Protein AF-A0AAQ3NFN5-F1 (afdb_monomer_lite)

Structure (mmCIF, N/CA/C/O backbone):
data_AF-A0AAQ3NFN5-F1
#
_entry.id   AF-A0AAQ3NFN5-F1
#
loop_
_atom_site.group_PDB
_atom_site.id
_atom_site.type_symbol
_atom_site.label_atom_id
_atom_site.label_alt_id
_atom_site.label_comp_id
_atom_site.label_asym_id
_atom_site.label_entity_id
_atom_site.label_seq_id
_atom_site.pdbx_PDB_ins_code
_atom_site.Cartn_x
_atom_site.Cartn_y
_atom_site.Cartn_z
_atom_site.occupancy
_atom_site.B_iso_or_equiv
_atom_site.auth_seq_id
_atom_site.auth_comp_id
_atom_site.auth_asym_id
_atom_site.auth_atom_id
_atom_site.pdbx_PDB_model_num
ATOM 1 N N . MET A 1 1 ? 21.053 -10.278 -3.132 1.00 62.47 1 MET A N 1
ATOM 2 C CA . MET A 1 1 ? 21.286 -8.855 -3.459 1.00 62.47 1 MET A CA 1
ATOM 3 C C . MET A 1 1 ? 20.015 -8.285 -4.064 1.00 62.47 1 MET A C 1
ATOM 5 O O . MET A 1 1 ? 19.313 -9.056 -4.712 1.00 62.47 1 MET A O 1
ATOM 9 N N . PRO A 1 2 ? 19.678 -7.007 -3.819 1.00 78.56 2 PRO A N 1
ATOM 10 C CA . PRO A 1 2 ? 18.506 -6.391 -4.432 1.00 78.56 2 PRO A CA 1
ATOM 11 C C . PRO A 1 2 ? 18.663 -6.375 -5.953 1.00 78.56 2 PRO A C 1
ATOM 13 O O . PRO A 1 2 ? 19.762 -6.164 -6.466 1.00 78.56 2 PRO A O 1
ATOM 16 N N . MET A 1 3 ? 17.570 -6.622 -6.668 1.00 88.38 3 MET A N 1
ATOM 17 C CA . MET A 1 3 ? 17.568 -6.524 -8.121 1.00 88.38 3 MET A CA 1
ATOM 18 C C . MET A 1 3 ? 17.536 -5.060 -8.548 1.00 88.38 3 MET A C 1
ATOM 20 O O . MET A 1 3 ? 16.814 -4.255 -7.959 1.00 88.38 3 MET A O 1
ATOM 24 N N . ARG A 1 4 ? 18.302 -4.716 -9.584 1.00 92.94 4 ARG A N 1
ATOM 25 C CA . ARG A 1 4 ? 18.322 -3.363 -10.132 1.00 92.94 4 ARG A CA 1
ATOM 26 C C . ARG A 1 4 ? 17.240 -3.216 -11.190 1.00 92.94 4 ARG A C 1
ATOM 28 O O . ARG A 1 4 ? 17.170 -4.016 -12.119 1.00 92.94 4 ARG A O 1
ATOM 35 N N . ILE A 1 5 ? 16.426 -2.175 -11.070 1.00 93.19 5 ILE A N 1
ATOM 36 C CA . ILE A 1 5 ? 15.369 -1.863 -12.031 1.00 93.19 5 ILE A CA 1
ATOM 37 C C . ILE A 1 5 ? 15.659 -0.487 -12.620 1.00 93.19 5 ILE A C 1
ATOM 39 O O . ILE A 1 5 ? 15.847 0.479 -11.884 1.00 93.19 5 ILE A O 1
ATOM 43 N N . VAL A 1 6 ? 15.688 -0.388 -13.948 1.00 94.31 6 VAL A N 1
ATOM 44 C CA . VAL A 1 6 ? 15.827 0.885 -14.663 1.00 94.31 6 VAL A CA 1
ATOM 45 C C . VAL A 1 6 ? 14.535 1.168 -15.415 1.00 94.31 6 VAL A C 1
ATOM 47 O O . VAL A 1 6 ? 14.172 0.436 -16.333 1.00 94.31 6 VAL A O 1
ATOM 50 N N . MET A 1 7 ? 13.852 2.248 -15.040 1.00 92.12 7 MET A N 1
ATOM 51 C CA . MET A 1 7 ? 12.623 2.700 -15.690 1.00 92.12 7 MET A CA 1
ATOM 52 C C . MET A 1 7 ? 12.927 3.838 -16.662 1.00 92.12 7 MET A C 1
ATOM 54 O O . MET A 1 7 ? 13.436 4.884 -16.264 1.00 92.12 7 MET A O 1
ATOM 58 N N . THR A 1 8 ? 12.612 3.654 -17.946 1.00 92.44 8 THR A N 1
ATOM 59 C CA . THR A 1 8 ? 12.843 4.684 -18.970 1.00 92.44 8 THR A CA 1
ATOM 60 C C . THR A 1 8 ? 11.844 4.595 -20.114 1.00 92.44 8 THR A C 1
ATOM 62 O O . THR A 1 8 ? 11.665 3.547 -20.727 1.00 92.44 8 THR A O 1
ATOM 65 N N . GLN A 1 9 ? 11.205 5.715 -20.451 1.00 85.94 9 GLN A N 1
ATOM 66 C CA . GLN A 1 9 ? 10.242 5.759 -21.556 1.00 85.94 9 GLN A CA 1
ATOM 67 C C . GLN A 1 9 ? 10.916 5.692 -22.933 1.00 85.94 9 GLN A C 1
ATOM 69 O O . GLN A 1 9 ? 10.320 5.193 -23.877 1.00 85.94 9 GLN A O 1
ATOM 74 N N . THR A 1 10 ? 12.142 6.195 -23.076 1.00 86.06 10 THR A N 1
ATOM 75 C CA . THR A 1 10 ? 12.775 6.379 -24.396 1.00 86.06 10 THR A CA 1
ATOM 76 C C . THR A 1 10 ? 13.967 5.466 -24.644 1.00 86.06 10 THR A C 1
ATOM 78 O O . THR A 1 10 ? 14.342 5.279 -25.804 1.00 86.06 10 THR A O 1
ATOM 81 N N . LEU A 1 11 ? 14.555 4.891 -23.586 1.00 89.19 11 LEU A N 1
ATOM 82 C CA . LEU A 1 11 ? 15.853 4.207 -23.633 1.00 89.19 11 LEU A CA 1
ATOM 83 C C . LEU A 1 11 ? 17.006 5.101 -24.131 1.00 89.19 11 LEU A C 1
ATOM 85 O O . LEU A 1 11 ? 17.966 4.612 -24.730 1.00 89.19 11 LEU A O 1
ATOM 89 N N . ASP A 1 12 ? 16.929 6.408 -23.869 1.00 89.62 12 ASP A N 1
ATOM 90 C CA . ASP A 1 12 ? 18.033 7.340 -24.115 1.00 89.62 12 ASP A CA 1
ATOM 91 C C . ASP A 1 12 ? 19.063 7.267 -22.977 1.00 89.62 12 ASP A C 1
ATOM 93 O O . ASP A 1 12 ? 19.112 8.104 -22.077 1.00 89.62 12 ASP A O 1
ATOM 97 N N . LEU A 1 13 ? 19.815 6.167 -22.960 1.00 91.06 13 LEU A N 1
ATOM 98 C CA . LEU A 1 13 ? 20.828 5.851 -21.958 1.00 91.06 13 LEU A CA 1
ATOM 99 C C . LEU A 1 13 ? 22.161 5.519 -22.649 1.00 91.06 13 LEU A C 1
ATOM 101 O O . LEU A 1 13 ? 22.159 5.026 -23.784 1.00 91.06 13 LEU A O 1
ATOM 105 N N . PRO A 1 14 ? 23.305 5.767 -21.987 1.00 92.25 14 PRO A N 1
ATOM 106 C CA . PRO A 1 14 ? 24.613 5.458 -22.550 1.00 92.25 14 PRO A CA 1
ATOM 107 C C . PRO A 1 14 ? 24.801 3.949 -22.750 1.00 92.25 14 PRO A C 1
ATOM 109 O O . PRO A 1 14 ? 24.402 3.133 -21.915 1.00 92.25 14 PRO A O 1
ATOM 112 N N . GLU A 1 15 ? 25.450 3.584 -23.858 1.00 90.12 15 GLU A N 1
ATOM 113 C CA . GLU A 1 15 ? 25.710 2.178 -24.203 1.00 90.12 15 GLU A CA 1
ATOM 114 C C . GLU A 1 15 ? 26.758 1.520 -23.304 1.00 90.12 15 GLU A C 1
ATOM 116 O O . GLU A 1 15 ? 26.693 0.316 -23.030 1.00 90.12 15 GLU A O 1
ATOM 121 N N . GLU A 1 16 ? 27.656 2.347 -22.775 1.00 91.06 16 GLU A N 1
ATOM 122 C CA . GLU A 1 16 ? 28.670 1.978 -21.803 1.00 91.06 16 GLU A CA 1
ATOM 123 C C . GLU A 1 16 ? 28.312 2.576 -20.442 1.00 91.06 16 GLU A C 1
ATOM 125 O O . GLU A 1 16 ? 28.428 3.780 -20.214 1.00 91.06 16 GLU A O 1
ATOM 130 N N . ALA A 1 17 ? 27.826 1.718 -19.544 1.00 90.19 17 ALA A N 1
ATOM 131 C CA . ALA A 1 17 ? 27.524 2.057 -18.162 1.00 90.19 17 ALA A CA 1
ATOM 132 C C . ALA A 1 17 ? 27.636 0.813 -17.277 1.00 90.19 17 ALA A C 1
ATOM 134 O O . ALA A 1 17 ? 27.244 -0.282 -17.682 1.00 90.19 17 ALA A O 1
ATOM 135 N N . ASN A 1 18 ? 28.041 1.014 -16.021 1.00 91.12 18 ASN A N 1
ATOM 136 C CA . ASN A 1 18 ? 28.082 -0.035 -14.990 1.00 91.12 18 ASN A CA 1
ATOM 137 C C . ASN A 1 18 ? 26.688 -0.621 -14.677 1.00 91.12 18 ASN A C 1
ATOM 139 O O . ASN A 1 18 ? 26.562 -1.613 -13.964 1.00 91.12 18 ASN A O 1
ATOM 143 N N . LEU A 1 19 ? 25.618 -0.002 -15.190 1.00 88.88 19 LEU A N 1
ATOM 144 C CA . LEU A 1 19 ? 24.255 -0.525 -15.112 1.00 88.88 19 LEU A CA 1
ATOM 145 C C . LEU A 1 19 ? 24.079 -1.847 -15.868 1.00 88.88 19 LEU A C 1
ATOM 147 O O . LEU A 1 19 ? 23.225 -2.646 -15.488 1.00 88.88 19 LEU A O 1
ATOM 151 N N . TRP A 1 20 ? 24.883 -2.061 -16.909 1.00 92.62 20 TRP A N 1
ATOM 152 C CA . TRP A 1 20 ? 24.776 -3.196 -17.825 1.00 92.62 20 TRP A CA 1
ATOM 153 C C . TRP A 1 20 ? 25.771 -4.314 -17.510 1.00 92.62 20 TRP A C 1
ATOM 155 O O . TRP A 1 20 ? 25.790 -5.321 -18.214 1.00 92.62 20 TRP A O 1
ATOM 165 N N . ASP A 1 21 ? 26.603 -4.133 -16.482 1.00 90.12 21 ASP A N 1
ATOM 166 C CA . ASP A 1 21 ? 27.471 -5.185 -15.969 1.00 90.12 21 ASP A CA 1
ATOM 167 C C . ASP A 1 21 ? 26.664 -6.117 -15.058 1.00 90.12 21 ASP A C 1
ATOM 169 O O . ASP A 1 21 ? 26.228 -5.735 -13.972 1.00 90.12 21 ASP A O 1
ATOM 173 N N . MET A 1 22 ? 26.456 -7.342 -15.539 1.00 88.56 22 MET A N 1
ATOM 174 C CA . MET A 1 22 ? 25.635 -8.366 -14.892 1.00 88.56 22 MET A CA 1
ATOM 175 C C . MET A 1 22 ? 26.455 -9.317 -14.006 1.00 88.56 22 MET A C 1
ATOM 177 O O . MET A 1 22 ? 25.913 -10.313 -13.528 1.00 88.56 22 MET A O 1
ATOM 181 N N . SER A 1 23 ? 27.754 -9.052 -13.805 1.00 87.94 23 SER A N 1
ATOM 182 C CA . SER A 1 23 ? 28.644 -9.920 -13.022 1.00 87.94 23 SER A CA 1
ATOM 183 C C . SER A 1 23 ? 28.322 -9.923 -11.523 1.00 87.94 23 SER A C 1
ATOM 185 O O . SER A 1 23 ? 28.392 -10.977 -10.891 1.00 87.94 23 SER A O 1
ATOM 187 N N . GLU A 1 24 ? 27.930 -8.774 -10.961 1.00 84.75 24 GLU A N 1
ATOM 188 C CA . GLU A 1 24 ? 27.623 -8.633 -9.530 1.00 84.75 24 GLU A CA 1
ATOM 189 C C . GLU A 1 24 ? 26.118 -8.572 -9.230 1.00 84.75 24 GLU A C 1
ATOM 191 O O . GLU A 1 24 ? 25.639 -9.220 -8.296 1.00 84.75 24 GLU A O 1
ATOM 196 N N . VAL A 1 25 ? 25.356 -7.783 -9.999 1.00 87.19 25 VAL A N 1
ATOM 197 C CA . VAL A 1 25 ? 23.932 -7.514 -9.740 1.00 87.19 25 VAL A CA 1
ATOM 198 C C . VAL A 1 25 ? 23.144 -7.564 -11.040 1.00 87.19 25 VAL A C 1
ATOM 200 O O . VAL A 1 25 ? 23.483 -6.887 -12.005 1.00 87.19 25 VAL A O 1
ATOM 203 N N . SER A 1 26 ? 22.049 -8.323 -11.052 1.00 91.31 26 SER A N 1
ATOM 204 C CA . SER A 1 26 ? 21.164 -8.386 -12.214 1.00 91.31 26 SER A CA 1
ATOM 205 C C . SER A 1 26 ? 20.348 -7.104 -12.386 1.00 91.31 26 SER A C 1
ATOM 207 O O . SER A 1 26 ? 19.785 -6.577 -11.420 1.00 91.31 26 SER A O 1
ATOM 209 N N . THR A 1 27 ? 20.235 -6.660 -13.636 1.00 94.69 27 THR A N 1
ATOM 210 C CA . THR A 1 27 ? 19.458 -5.492 -14.050 1.00 94.69 27 THR A CA 1
ATOM 211 C C . THR A 1 27 ? 18.282 -5.899 -14.937 1.00 94.69 27 THR A C 1
ATOM 213 O O . THR A 1 27 ? 18.447 -6.651 -15.899 1.00 94.69 27 THR A O 1
ATOM 216 N N . ILE A 1 28 ? 17.106 -5.349 -14.635 1.00 95.31 28 ILE A N 1
ATOM 217 C CA . ILE A 1 28 ? 15.919 -5.361 -15.493 1.00 95.31 28 ILE A CA 1
ATOM 218 C C . ILE A 1 28 ? 15.650 -3.935 -15.959 1.00 95.31 28 ILE A C 1
ATOM 220 O O . ILE A 1 28 ? 15.683 -2.987 -15.172 1.00 95.31 28 ILE A O 1
ATOM 224 N N . VAL A 1 29 ? 15.356 -3.776 -17.242 1.00 96.44 29 VAL A N 1
ATOM 225 C CA . VAL A 1 29 ? 14.984 -2.499 -17.842 1.00 96.44 29 VAL A CA 1
ATOM 226 C C . VAL A 1 29 ? 13.516 -2.547 -18.233 1.00 96.44 29 VAL A C 1
ATOM 228 O O . VAL A 1 29 ? 13.113 -3.373 -19.047 1.00 96.44 29 VAL A O 1
ATOM 231 N N . VAL A 1 30 ? 12.716 -1.645 -17.672 1.00 95.81 30 VAL A N 1
ATOM 232 C CA . VAL A 1 30 ? 11.303 -1.476 -18.025 1.00 95.81 30 VAL A CA 1
ATOM 233 C C . VAL A 1 30 ? 11.145 -0.244 -18.908 1.00 95.81 30 VAL A C 1
ATOM 235 O O . VAL A 1 30 ? 11.629 0.846 -18.580 1.00 95.81 30 VAL A O 1
ATOM 238 N N . THR A 1 31 ? 10.499 -0.417 -20.059 1.00 94.06 31 THR A N 1
ATOM 239 C CA . THR A 1 31 ? 10.408 0.630 -21.075 1.00 94.06 31 THR A CA 1
ATOM 240 C C . THR A 1 31 ? 9.050 0.721 -21.753 1.00 94.06 31 THR A C 1
ATOM 242 O O . THR A 1 31 ? 8.249 -0.205 -21.702 1.00 94.06 31 THR A O 1
ATOM 245 N N . GLN A 1 32 ? 8.783 1.859 -22.389 1.00 88.06 32 GLN A N 1
ATOM 246 C CA . GLN A 1 32 ? 7.596 2.066 -23.211 1.00 88.06 32 GLN A CA 1
ATOM 247 C C . GLN A 1 32 ? 7.729 1.260 -24.510 1.00 88.06 32 GLN A C 1
ATOM 249 O O . GLN A 1 32 ? 8.775 1.289 -25.163 1.00 88.06 32 GLN A O 1
ATOM 254 N N . ARG A 1 33 ? 6.661 0.571 -24.920 1.00 83.12 33 ARG A N 1
ATOM 255 C CA . ARG A 1 33 ? 6.633 -0.207 -26.162 1.00 83.12 33 ARG A CA 1
ATOM 256 C C . ARG A 1 33 ? 7.092 0.649 -27.340 1.00 83.12 33 ARG A C 1
ATOM 258 O O . ARG A 1 33 ? 6.573 1.739 -27.577 1.00 83.12 33 ARG A O 1
ATOM 265 N N . GLY A 1 34 ? 8.047 0.119 -28.103 1.00 82.69 34 GLY A N 1
ATOM 266 C CA . GLY A 1 34 ? 8.609 0.803 -29.269 1.00 82.69 34 GLY A CA 1
ATOM 267 C C . GLY A 1 34 ? 9.821 1.688 -28.970 1.00 82.69 34 GLY A C 1
ATOM 268 O O . GLY A 1 34 ? 10.391 2.243 -29.912 1.00 82.69 34 GLY A O 1
ATOM 269 N N . ALA A 1 35 ? 10.266 1.775 -27.714 1.00 88.00 35 ALA A N 1
ATOM 270 C CA . ALA A 1 35 ? 11.521 2.426 -27.354 1.00 88.00 35 ALA A CA 1
ATOM 271 C C . ALA A 1 35 ? 12.728 1.769 -28.057 1.00 88.00 35 ALA A C 1
ATOM 273 O O . ALA A 1 35 ? 12.707 0.589 -28.403 1.00 88.00 35 ALA A O 1
ATOM 274 N N . ARG A 1 36 ? 13.793 2.545 -28.291 1.00 92.38 36 ARG A N 1
ATOM 275 C CA . ARG A 1 36 ? 14.983 2.251 -29.124 1.00 92.38 36 ARG A CA 1
ATOM 276 C C . ARG A 1 36 ? 15.361 0.756 -29.266 1.00 92.38 36 ARG A C 1
ATOM 278 O O . ARG A 1 36 ? 16.204 0.232 -28.539 1.00 92.38 36 ARG A O 1
ATOM 285 N N . ARG A 1 37 ? 14.816 0.073 -30.284 1.00 90.62 37 ARG A N 1
ATOM 286 C CA . ARG A 1 37 ? 14.975 -1.389 -30.486 1.00 90.62 37 ARG A CA 1
ATOM 287 C C . ARG A 1 37 ? 16.418 -1.865 -30.665 1.00 90.62 37 ARG A C 1
ATOM 289 O O . ARG A 1 37 ? 16.747 -2.975 -30.258 1.00 90.62 37 ARG A O 1
ATOM 296 N N . SER A 1 38 ? 17.278 -1.065 -31.299 1.00 92.94 38 SER A N 1
ATOM 297 C CA . SER A 1 38 ? 18.702 -1.403 -31.441 1.00 92.94 38 SER A CA 1
ATOM 298 C C . SER A 1 38 ? 19.392 -1.503 -30.081 1.00 92.94 38 SER A C 1
ATOM 300 O O . SER A 1 38 ? 20.179 -2.418 -29.861 1.00 92.94 38 SER A O 1
ATOM 302 N N . PHE A 1 39 ? 19.033 -0.616 -29.153 1.00 93.94 39 PHE A N 1
ATOM 303 C CA . PHE A 1 39 ? 19.572 -0.606 -27.803 1.00 93.94 39 PHE A CA 1
ATOM 304 C C . PHE A 1 39 ? 19.010 -1.746 -26.950 1.00 93.94 39 PHE A C 1
ATOM 306 O O . PHE A 1 39 ? 19.769 -2.402 -26.249 1.00 93.94 39 PHE A O 1
ATOM 313 N N . GLN A 1 40 ? 17.722 -2.081 -27.093 1.00 90.50 40 GLN A N 1
ATOM 314 C CA . GLN A 1 40 ? 17.152 -3.272 -26.447 1.00 90.50 40 GLN A CA 1
ATOM 315 C C . GLN A 1 40 ? 17.911 -4.556 -26.828 1.00 90.50 40 GLN A C 1
ATOM 317 O O . GLN A 1 40 ? 18.214 -5.378 -25.970 1.00 90.50 40 GLN A O 1
ATOM 322 N N . LYS A 1 41 ? 18.275 -4.713 -28.111 1.00 91.69 41 LYS A N 1
ATOM 323 C CA . LYS A 1 41 ? 19.085 -5.853 -28.578 1.00 91.69 41 LYS A CA 1
ATOM 324 C C . LYS A 1 41 ? 20.481 -5.870 -27.957 1.00 91.69 41 LYS A C 1
ATOM 326 O O . LYS A 1 41 ? 20.973 -6.942 -27.617 1.00 91.69 41 LYS A O 1
ATOM 331 N N . LEU A 1 42 ? 21.107 -4.701 -27.808 1.00 92.75 42 LEU A N 1
ATOM 332 C CA . LEU A 1 42 ? 22.397 -4.576 -27.133 1.00 92.75 42 LEU A CA 1
ATOM 333 C C . LEU A 1 42 ? 22.286 -5.000 -25.663 1.00 92.75 42 LEU A C 1
ATOM 335 O O . LEU A 1 42 ? 23.082 -5.820 -25.214 1.00 92.75 42 LEU A O 1
ATOM 339 N N . LEU A 1 43 ? 21.278 -4.508 -24.941 1.00 93.00 43 LEU A N 1
ATOM 340 C CA . LEU A 1 43 ? 21.012 -4.884 -23.551 1.00 93.00 43 LEU A CA 1
ATOM 341 C C . LEU A 1 43 ? 20.797 -6.398 -23.412 1.00 93.00 43 LEU A C 1
ATOM 343 O O . LEU A 1 43 ? 21.472 -7.039 -22.608 1.00 93.00 43 LEU A O 1
ATOM 347 N N . ALA A 1 44 ? 19.965 -6.986 -24.273 1.00 91.25 44 ALA A N 1
ATOM 348 C CA . ALA A 1 44 ? 19.747 -8.429 -24.306 1.00 91.25 44 ALA A CA 1
ATOM 349 C C . ALA A 1 44 ? 21.044 -9.213 -24.581 1.00 91.25 44 ALA A C 1
ATOM 351 O O . ALA A 1 44 ? 21.279 -10.248 -23.962 1.00 91.25 44 ALA A O 1
ATOM 352 N N . SER A 1 45 ? 21.927 -8.710 -25.457 1.00 92.62 45 SER A N 1
ATOM 353 C CA . SER A 1 45 ? 23.237 -9.336 -25.711 1.00 92.62 45 SER A CA 1
ATOM 354 C C . SER A 1 45 ? 24.186 -9.278 -24.508 1.00 92.62 45 SER A C 1
ATOM 356 O O . SER A 1 45 ? 25.041 -10.148 -24.369 1.00 92.62 45 SER A O 1
ATOM 358 N N . LYS A 1 46 ? 24.004 -8.290 -23.618 1.00 91.81 46 LYS A N 1
ATOM 359 C CA . LYS A 1 46 ? 24.702 -8.167 -22.329 1.00 91.81 46 LYS A CA 1
ATOM 360 C C . LYS A 1 46 ? 24.003 -8.962 -21.204 1.00 91.81 46 LYS A C 1
ATOM 362 O O . LYS A 1 46 ? 24.462 -8.937 -20.069 1.00 91.81 46 LYS A O 1
ATOM 367 N N . GLY A 1 47 ? 22.914 -9.681 -21.504 1.00 90.44 47 GLY A N 1
ATOM 368 C CA . GLY A 1 47 ? 22.148 -10.480 -20.539 1.00 90.44 47 GLY A CA 1
ATOM 369 C C . GLY A 1 47 ? 21.139 -9.684 -19.705 1.00 90.44 47 GLY A C 1
ATOM 370 O O . GLY A 1 47 ? 20.555 -10.237 -18.777 1.00 90.44 47 GLY A O 1
ATOM 371 N N . VAL A 1 48 ? 20.925 -8.405 -20.024 1.00 94.06 48 VAL A N 1
ATOM 372 C CA . VAL A 1 48 ? 19.944 -7.541 -19.356 1.00 94.06 48 VAL A CA 1
ATOM 373 C C . VAL A 1 48 ? 18.544 -7.879 -19.865 1.00 94.06 48 VAL A C 1
ATOM 375 O O . VAL A 1 48 ? 18.300 -7.911 -21.073 1.00 94.06 48 VAL A O 1
ATOM 378 N N . GLU A 1 49 ? 17.609 -8.095 -18.945 1.00 92.56 49 GLU A N 1
ATOM 379 C CA . GLU A 1 49 ? 16.210 -8.323 -19.295 1.00 92.56 49 GLU A CA 1
ATOM 380 C C . GLU A 1 49 ? 15.532 -6.994 -19.653 1.00 92.56 49 GLU A C 1
ATOM 382 O O . GLU A 1 49 ? 15.649 -6.016 -18.914 1.00 92.56 49 GLU A O 1
ATOM 387 N N . VAL A 1 50 ? 14.803 -6.956 -20.771 1.00 94.25 50 VAL A N 1
ATOM 388 C CA . VAL A 1 50 ? 14.051 -5.774 -21.210 1.00 94.25 50 VAL A CA 1
ATOM 389 C C . VAL A 1 50 ? 12.567 -6.111 -21.279 1.00 94.25 50 VAL A C 1
ATOM 391 O O . VAL A 1 50 ? 12.172 -7.048 -21.969 1.00 94.25 50 VAL A O 1
ATOM 394 N N . VAL A 1 51 ? 11.752 -5.323 -20.584 1.00 92.38 51 VAL A N 1
ATOM 395 C CA . VAL A 1 51 ? 10.302 -5.497 -20.474 1.00 92.38 51 VAL A CA 1
ATOM 396 C C . VAL A 1 51 ? 9.616 -4.276 -21.073 1.00 92.38 51 VAL A C 1
ATOM 398 O O . VAL A 1 51 ? 9.879 -3.143 -20.665 1.00 92.38 51 VAL A O 1
ATOM 401 N N . GLU A 1 52 ? 8.729 -4.497 -22.040 1.00 88.44 52 GLU A N 1
ATOM 402 C CA . GLU A 1 52 ? 7.968 -3.429 -22.688 1.00 88.44 52 GLU A CA 1
ATOM 403 C C . GLU A 1 52 ? 6.559 -3.297 -22.096 1.00 88.44 52 GLU A C 1
ATOM 405 O O . GLU A 1 52 ? 5.831 -4.279 -21.975 1.00 88.44 52 GLU A O 1
ATOM 410 N N . PHE A 1 53 ? 6.155 -2.059 -21.817 1.00 83.06 53 PHE A N 1
ATOM 411 C CA . PHE A 1 53 ? 4.821 -1.680 -21.357 1.00 83.06 53 PHE A CA 1
ATOM 412 C C . PHE A 1 53 ? 4.105 -0.855 -22.426 1.00 83.06 53 PHE A C 1
ATOM 414 O O . PHE A 1 53 ? 4.696 0.046 -23.023 1.00 83.06 53 PHE A O 1
ATOM 421 N N . ASP A 1 54 ? 2.816 -1.119 -22.643 1.00 76.62 54 ASP A N 1
ATOM 422 C CA . ASP A 1 54 ? 1.985 -0.320 -23.555 1.00 76.62 54 ASP A CA 1
ATOM 423 C C . ASP A 1 54 ? 1.781 1.115 -23.065 1.00 76.62 54 ASP A C 1
ATOM 425 O O . ASP A 1 54 ? 1.661 2.026 -23.880 1.00 76.62 54 ASP A O 1
ATOM 429 N N . ILE A 1 55 ? 1.783 1.334 -21.749 1.00 77.31 55 ILE A N 1
ATOM 430 C CA . ILE A 1 55 ? 1.879 2.649 -21.113 1.00 77.31 55 ILE A CA 1
ATOM 431 C C . ILE A 1 55 ? 2.760 2.488 -19.874 1.00 77.31 55 ILE A C 1
ATOM 433 O O . ILE A 1 55 ? 2.383 1.822 -18.913 1.00 77.31 55 ILE A O 1
ATOM 437 N N . LEU A 1 56 ? 3.945 3.091 -19.882 1.00 83.56 56 LEU A N 1
ATOM 438 C CA . LEU A 1 56 ? 4.889 2.977 -18.777 1.00 83.56 56 LEU A CA 1
ATOM 439 C C . LEU A 1 56 ? 4.510 3.946 -17.647 1.00 83.56 56 LEU A C 1
ATOM 441 O O . LEU A 1 56 ? 4.802 5.144 -17.721 1.00 83.56 56 LEU A O 1
ATOM 445 N N . THR A 1 57 ? 3.900 3.419 -16.583 1.00 81.94 57 THR A N 1
ATOM 446 C CA . THR A 1 57 ? 3.575 4.176 -15.362 1.00 81.94 57 THR A CA 1
ATOM 447 C C . THR A 1 57 ? 4.151 3.505 -14.111 1.00 81.94 57 THR A C 1
ATOM 449 O O . THR A 1 57 ? 4.365 2.292 -14.116 1.00 81.94 57 THR A O 1
ATOM 452 N N . PRO A 1 58 ? 4.373 4.251 -13.009 1.00 84.88 58 PRO A N 1
ATOM 453 C CA . PRO A 1 58 ? 4.837 3.662 -11.752 1.00 84.88 58 PRO A CA 1
ATOM 454 C C . PRO A 1 58 ? 3.914 2.568 -11.204 1.00 84.88 58 PRO A C 1
ATOM 456 O O . PRO A 1 58 ? 4.398 1.624 -10.586 1.00 84.88 58 PRO A O 1
ATOM 459 N N . ARG A 1 59 ? 2.601 2.671 -11.457 1.00 79.94 59 ARG A N 1
ATOM 460 C CA . ARG A 1 59 ? 1.612 1.664 -11.059 1.00 79.94 59 ARG A CA 1
ATOM 461 C C . ARG A 1 59 ? 1.813 0.343 -11.788 1.00 79.94 59 ARG A C 1
ATOM 463 O O . ARG A 1 59 ? 2.001 -0.668 -11.128 1.00 79.94 59 ARG A O 1
ATOM 470 N N . GLU A 1 60 ? 1.857 0.386 -13.114 1.00 81.06 60 GLU A N 1
ATOM 471 C CA . GLU A 1 60 ? 2.061 -0.804 -13.953 1.00 81.06 60 GLU A CA 1
ATOM 472 C C . GLU A 1 60 ? 3.397 -1.488 -13.640 1.00 81.06 60 GLU A C 1
ATOM 474 O O . GLU A 1 60 ? 3.488 -2.709 -13.571 1.00 81.06 60 GLU A O 1
ATOM 479 N N . VAL A 1 61 ? 4.445 -0.693 -13.396 1.00 88.94 61 VAL A N 1
ATOM 480 C CA . VAL A 1 61 ? 5.761 -1.212 -13.003 1.00 88.94 61 VAL A CA 1
ATOM 481 C C . VAL A 1 61 ? 5.687 -1.922 -11.652 1.00 88.94 61 VAL A C 1
ATOM 483 O O . VAL A 1 61 ? 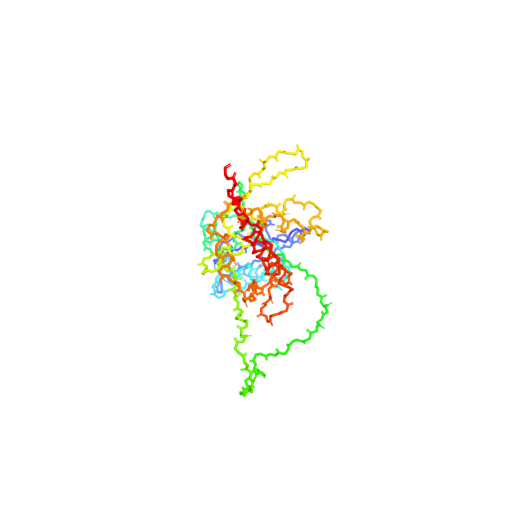6.231 -3.014 -11.509 1.00 88.94 61 VAL A O 1
ATOM 486 N N . MET A 1 62 ? 5.014 -1.323 -10.668 1.00 83.44 62 MET A N 1
ATOM 487 C CA . MET A 1 62 ? 4.836 -1.943 -9.357 1.00 83.44 62 MET A CA 1
ATOM 488 C C . MET A 1 62 ? 4.058 -3.259 -9.491 1.00 83.44 62 MET A C 1
ATOM 490 O O . MET A 1 62 ? 4.523 -4.279 -8.998 1.00 83.44 62 MET A O 1
ATOM 494 N N . GLU A 1 63 ? 2.929 -3.256 -10.204 1.00 77.94 63 GLU A N 1
ATOM 495 C CA . GLU A 1 63 ? 2.083 -4.442 -10.404 1.00 77.94 63 GLU A CA 1
ATOM 496 C C . GLU A 1 63 ? 2.858 -5.570 -11.101 1.00 77.94 63 GLU A C 1
ATOM 498 O O . GLU A 1 63 ? 2.861 -6.705 -10.633 1.00 77.94 63 GLU A O 1
ATOM 503 N N . TYR A 1 64 ? 3.634 -5.244 -12.136 1.00 83.56 64 TYR A N 1
ATOM 504 C CA . TYR A 1 64 ? 4.478 -6.213 -12.831 1.00 83.56 64 TYR A CA 1
ATOM 505 C C . TYR A 1 64 ? 5.519 -6.880 -11.925 1.00 83.56 64 TYR A C 1
ATOM 507 O O . TYR A 1 64 ? 5.721 -8.094 -11.971 1.00 83.56 64 TYR A O 1
ATOM 515 N N . PHE A 1 65 ? 6.229 -6.092 -11.117 1.00 83.38 65 PHE A N 1
ATOM 516 C CA . PHE A 1 65 ? 7.239 -6.640 -10.216 1.00 83.38 65 PHE A CA 1
ATOM 517 C C . PHE A 1 65 ? 6.600 -7.354 -9.023 1.00 83.38 65 PHE A C 1
ATOM 519 O O . PHE A 1 65 ? 7.115 -8.372 -8.567 1.00 83.38 65 PHE A O 1
ATOM 526 N N . HIS A 1 66 ? 5.436 -6.913 -8.574 1.00 73.12 66 HIS A N 1
ATOM 527 C CA . HIS A 1 66 ? 4.662 -7.666 -7.603 1.00 73.12 66 HIS A CA 1
ATOM 528 C C . HIS A 1 66 ? 4.333 -9.076 -8.117 1.00 73.12 66 HIS A C 1
ATOM 530 O O . HIS A 1 66 ? 4.631 -10.054 -7.436 1.00 73.12 66 HIS A O 1
ATOM 536 N N . ASP A 1 67 ? 3.829 -9.203 -9.346 1.00 71.31 67 ASP A N 1
ATOM 537 C CA . ASP A 1 67 ? 3.478 -10.502 -9.940 1.00 71.31 67 ASP A CA 1
ATOM 538 C C . ASP A 1 67 ? 4.695 -11.421 -10.133 1.00 71.31 67 ASP A C 1
ATOM 540 O O . ASP A 1 67 ? 4.574 -12.644 -10.222 1.00 71.31 67 ASP A O 1
ATOM 544 N N . ARG A 1 68 ? 5.898 -10.841 -10.140 1.00 76.75 68 ARG A N 1
ATOM 545 C CA . ARG A 1 68 ? 7.178 -11.561 -10.159 1.00 76.75 68 ARG A CA 1
ATOM 546 C C . ARG A 1 68 ? 7.738 -11.877 -8.769 1.00 76.75 68 ARG A C 1
ATOM 548 O O . ARG A 1 68 ? 8.849 -12.397 -8.674 1.00 76.75 68 ARG A O 1
ATOM 555 N N . GLY A 1 69 ? 6.996 -11.576 -7.706 1.00 67.06 69 GLY A N 1
ATOM 556 C CA . GLY A 1 69 ? 7.357 -11.865 -6.319 1.00 67.06 69 GLY A CA 1
ATOM 557 C C . GLY A 1 69 ? 8.245 -10.811 -5.651 1.00 67.06 69 GLY A C 1
ATOM 558 O O . GLY A 1 69 ? 8.813 -11.084 -4.592 1.00 67.06 69 GLY A O 1
ATOM 559 N N . TYR A 1 70 ? 8.396 -9.613 -6.229 1.00 76.94 70 TYR A N 1
ATOM 560 C CA . TYR A 1 70 ? 9.111 -8.519 -5.564 1.00 76.94 70 TYR A CA 1
ATOM 561 C C . TYR A 1 70 ? 8.190 -7.830 -4.553 1.00 76.94 70 TYR A C 1
ATOM 563 O O . TYR A 1 70 ? 7.242 -7.136 -4.910 1.00 76.94 70 TYR A O 1
ATOM 571 N N . LEU A 1 71 ? 8.507 -8.007 -3.271 1.00 71.50 71 LEU A N 1
ATOM 572 C CA . LEU A 1 71 ? 7.715 -7.484 -2.151 1.00 71.50 71 LEU A CA 1
ATOM 573 C C . LEU A 1 71 ? 8.004 -6.016 -1.835 1.00 71.50 71 LEU A C 1
ATOM 575 O O . LEU A 1 71 ? 7.237 -5.373 -1.124 1.00 71.50 71 LEU A O 1
ATOM 579 N N . SER A 1 72 ? 9.121 -5.470 -2.309 1.00 79.38 72 SER A N 1
ATOM 580 C CA . SER A 1 72 ? 9.458 -4.066 -2.103 1.00 79.38 72 SER A CA 1
ATOM 581 C C . SER A 1 72 ? 10.282 -3.502 -3.248 1.00 79.38 72 SER A C 1
ATOM 583 O O . SER A 1 72 ? 11.122 -4.185 -3.837 1.00 79.38 72 SER A O 1
ATOM 585 N N . ILE A 1 73 ? 10.021 -2.233 -3.563 1.00 86.06 73 ILE A N 1
ATOM 586 C CA . ILE A 1 73 ? 10.739 -1.464 -4.574 1.00 86.06 73 ILE A CA 1
ATOM 587 C C . ILE A 1 73 ? 11.222 -0.169 -3.944 1.00 86.06 73 ILE A C 1
ATOM 589 O O . ILE A 1 73 ? 10.476 0.572 -3.295 1.00 86.06 73 ILE A O 1
ATOM 593 N N . LEU A 1 74 ? 12.502 0.080 -4.177 1.00 87.56 74 LEU A N 1
ATOM 594 C CA . LEU A 1 74 ? 13.219 1.247 -3.729 1.00 87.56 74 LEU A CA 1
ATOM 595 C C . LEU A 1 74 ? 13.383 2.213 -4.900 1.00 87.56 74 LEU A C 1
ATOM 597 O O . LEU A 1 74 ? 14.010 1.874 -5.902 1.00 87.56 74 LEU A O 1
ATOM 601 N N . TRP A 1 75 ? 12.798 3.398 -4.788 1.00 85.62 75 TRP A N 1
ATOM 602 C CA . TRP A 1 75 ? 12.779 4.386 -5.858 1.00 85.62 75 TRP A CA 1
ATOM 603 C C . TRP A 1 75 ? 13.824 5.460 -5.601 1.00 85.62 75 TRP A C 1
ATOM 605 O O . TRP A 1 75 ? 13.598 6.405 -4.841 1.00 85.62 75 TRP A O 1
ATOM 615 N N . GLU A 1 76 ? 14.939 5.343 -6.305 1.00 84.50 76 GLU A N 1
ATOM 616 C CA . GLU A 1 76 ? 15.898 6.425 -6.481 1.00 84.50 76 GLU A CA 1
ATOM 617 C C . GLU A 1 76 ? 15.543 7.140 -7.787 1.00 84.50 76 GLU A C 1
ATOM 619 O O . GLU A 1 76 ? 15.729 6.605 -8.882 1.00 84.50 76 GLU A O 1
ATOM 624 N N . CYS A 1 77 ? 14.920 8.317 -7.698 1.00 75.38 77 CYS A N 1
ATOM 625 C CA . CYS A 1 77 ? 14.398 8.991 -8.881 1.00 75.38 77 CYS A CA 1
ATOM 626 C C . CYS A 1 77 ? 14.417 10.517 -8.776 1.00 75.38 77 CYS A C 1
ATOM 628 O O . CYS A 1 77 ? 14.388 11.095 -7.693 1.00 75.38 77 CYS A O 1
ATOM 630 N N . GLY A 1 78 ? 14.453 11.178 -9.936 1.00 71.31 78 GLY A N 1
ATOM 631 C CA . GLY A 1 78 ? 14.322 12.632 -10.028 1.00 71.31 78 GLY A CA 1
ATOM 632 C C . GLY A 1 78 ? 12.883 13.107 -9.789 1.00 71.31 78 GLY A C 1
ATOM 633 O O . GLY A 1 78 ? 11.930 12.335 -9.911 1.00 71.31 78 GLY A O 1
ATOM 634 N N . GLY A 1 79 ? 12.718 14.407 -9.518 1.00 65.62 79 GLY A N 1
ATOM 635 C CA . GLY A 1 79 ? 11.445 15.007 -9.090 1.00 65.62 79 GLY A CA 1
ATOM 636 C C . GLY A 1 79 ? 10.226 14.682 -9.965 1.00 65.62 79 GLY A C 1
ATOM 637 O O . GLY A 1 79 ? 9.137 14.486 -9.435 1.00 65.62 79 GLY A O 1
ATOM 638 N N . THR A 1 80 ? 10.391 14.551 -11.284 1.00 70.06 80 THR A N 1
ATOM 639 C CA . THR A 1 80 ? 9.289 14.211 -12.204 1.00 70.06 80 THR A CA 1
ATOM 640 C C . THR A 1 80 ? 8.753 12.795 -11.984 1.00 70.06 80 THR A C 1
ATOM 642 O O . THR A 1 80 ? 7.541 12.597 -11.894 1.00 70.06 80 THR A O 1
ATOM 645 N N . LEU A 1 81 ? 9.645 11.804 -11.877 1.00 72.50 81 LEU A N 1
ATOM 646 C CA . LEU A 1 81 ? 9.246 10.415 -11.642 1.00 72.50 81 LEU A CA 1
ATOM 647 C C . LEU A 1 81 ? 8.752 10.236 -10.202 1.00 72.50 81 LEU A C 1
ATOM 649 O O . LEU A 1 81 ? 7.742 9.571 -9.994 1.00 72.50 81 LEU A O 1
ATOM 653 N N . ALA A 1 82 ? 9.383 10.915 -9.241 1.00 69.62 82 ALA A N 1
ATOM 654 C CA . ALA A 1 82 ? 8.926 10.954 -7.856 1.00 69.62 82 ALA A CA 1
ATOM 655 C C . ALA A 1 82 ? 7.485 11.481 -7.746 1.00 69.62 82 ALA A C 1
ATOM 657 O O . ALA A 1 82 ? 6.633 10.833 -7.141 1.00 69.62 82 ALA A O 1
ATOM 658 N N . ALA A 1 83 ? 7.180 12.614 -8.388 1.00 66.38 83 ALA A N 1
ATOM 659 C CA . ALA A 1 83 ? 5.838 13.193 -8.398 1.00 66.38 83 ALA A CA 1
ATOM 660 C C . ALA A 1 83 ? 4.808 12.257 -9.050 1.00 66.38 83 ALA A C 1
ATOM 662 O O . ALA A 1 83 ? 3.711 12.081 -8.519 1.00 66.38 83 ALA A O 1
ATOM 663 N N . SER A 1 84 ? 5.165 11.616 -10.169 1.00 67.69 84 SER A N 1
ATOM 664 C CA . SER A 1 84 ? 4.302 10.635 -10.836 1.00 67.69 84 SER A CA 1
ATOM 665 C C . SER A 1 84 ? 4.040 9.406 -9.956 1.00 67.69 84 SER A C 1
ATOM 667 O O . SER A 1 84 ? 2.894 8.972 -9.837 1.00 67.69 84 SER A O 1
ATOM 669 N N . ALA A 1 85 ? 5.068 8.882 -9.284 1.00 72.50 85 ALA A N 1
ATOM 670 C CA . ALA A 1 85 ? 4.945 7.731 -8.397 1.00 72.50 85 ALA A CA 1
ATOM 671 C C . ALA A 1 85 ? 4.067 8.054 -7.181 1.00 72.50 85 ALA A C 1
ATOM 673 O O . ALA A 1 85 ? 3.132 7.308 -6.887 1.00 72.50 85 ALA A O 1
ATOM 674 N N . ILE A 1 86 ? 4.281 9.207 -6.541 1.00 65.81 86 ILE A N 1
ATOM 675 C CA . ILE A 1 86 ? 3.446 9.682 -5.429 1.00 65.81 86 ILE A CA 1
ATOM 676 C C . ILE A 1 86 ? 1.993 9.856 -5.887 1.00 65.81 86 ILE A C 1
ATOM 678 O O . ILE A 1 86 ? 1.083 9.310 -5.267 1.00 65.81 86 ILE A O 1
ATOM 682 N N . SER A 1 87 ? 1.765 10.543 -7.012 1.00 59.31 87 SER A N 1
ATOM 683 C CA . SER A 1 87 ? 0.418 10.770 -7.551 1.00 59.31 87 SER A CA 1
ATOM 684 C C . SER A 1 87 ? -0.303 9.477 -7.936 1.00 59.31 87 SER A C 1
ATOM 686 O O . SER A 1 87 ? -1.532 9.448 -7.946 1.00 59.31 87 SER A O 1
ATOM 688 N N . SER A 1 88 ? 0.433 8.418 -8.275 1.00 67.69 88 SER A N 1
ATOM 689 C CA . SER A 1 88 ? -0.151 7.122 -8.631 1.00 67.69 88 SER A CA 1
ATOM 690 C C . SER A 1 88 ? -0.622 6.305 -7.420 1.00 67.69 88 SER A C 1
ATOM 692 O O . SER A 1 88 ? -1.343 5.319 -7.602 1.00 67.69 88 SER A O 1
ATOM 694 N N . GLY A 1 89 ? -0.257 6.722 -6.201 1.00 68.38 89 GLY A N 1
ATOM 695 C CA . GLY A 1 89 ? -0.656 6.082 -4.947 1.00 68.38 89 GLY A CA 1
ATOM 696 C C . GLY A 1 89 ? 0.136 4.822 -4.583 1.00 68.38 89 GLY A C 1
ATOM 697 O O . GLY A 1 89 ? -0.302 4.079 -3.715 1.00 68.38 89 GLY A O 1
ATOM 698 N N . VAL A 1 90 ? 1.276 4.559 -5.237 1.00 76.62 90 VAL A N 1
ATOM 699 C CA . VAL A 1 90 ? 2.110 3.361 -4.981 1.00 76.62 90 VAL A CA 1
ATOM 700 C C . VAL A 1 90 ? 3.200 3.574 -3.928 1.00 76.62 90 VAL A C 1
ATOM 702 O O . VAL A 1 90 ? 3.867 2.624 -3.508 1.00 76.62 90 VAL A O 1
ATOM 705 N N . ILE A 1 91 ? 3.424 4.821 -3.517 1.00 78.25 91 ILE A N 1
ATOM 706 C CA . ILE A 1 91 ? 4.448 5.178 -2.535 1.00 78.25 91 ILE A CA 1
ATOM 707 C C . ILE A 1 91 ? 3.864 5.082 -1.131 1.00 78.25 91 ILE A C 1
ATOM 709 O O . ILE A 1 91 ? 2.896 5.765 -0.811 1.00 78.25 91 ILE A O 1
ATOM 713 N N . HIS A 1 92 ? 4.496 4.261 -0.297 1.00 70.50 92 HIS A N 1
ATOM 714 C CA . HIS A 1 92 ? 4.095 4.039 1.091 1.00 70.50 92 HIS A CA 1
ATOM 715 C C . HIS A 1 92 ? 4.919 4.897 2.054 1.00 70.50 92 HIS A C 1
ATOM 717 O O . HIS A 1 92 ? 4.409 5.370 3.064 1.00 70.50 92 HIS A O 1
ATOM 723 N N . LYS A 1 93 ? 6.198 5.136 1.732 1.00 73.81 93 LYS A N 1
ATOM 724 C CA . LYS A 1 93 ? 7.100 5.939 2.562 1.00 73.81 93 LYS A CA 1
ATOM 725 C C . LYS A 1 93 ? 7.999 6.833 1.715 1.00 73.81 93 LYS A C 1
ATOM 727 O O . LYS A 1 93 ? 8.492 6.420 0.667 1.00 73.81 93 LYS A O 1
ATOM 732 N N . VAL A 1 94 ? 8.232 8.044 2.214 1.00 74.38 94 VAL A N 1
ATOM 733 C CA . VAL A 1 94 ? 9.165 9.029 1.656 1.00 74.38 94 VAL A CA 1
ATOM 734 C C . VAL A 1 94 ? 10.322 9.182 2.642 1.00 74.38 94 VAL A C 1
ATOM 736 O O . VAL A 1 94 ? 10.111 9.542 3.798 1.00 74.38 94 VAL A O 1
ATOM 739 N N . GLY A 1 95 ? 11.529 8.833 2.210 1.00 71.56 95 GLY A N 1
ATOM 740 C CA . GLY A 1 95 ? 12.777 9.080 2.928 1.00 71.56 95 GLY A CA 1
ATOM 741 C C . GLY A 1 95 ? 13.467 10.365 2.450 1.00 71.56 95 GLY A C 1
ATOM 742 O O . GLY A 1 95 ? 12.966 11.014 1.534 1.00 71.56 95 GLY A O 1
ATOM 743 N N . PRO A 1 96 ? 14.623 10.724 3.042 1.00 68.88 96 PRO A N 1
ATOM 744 C CA . PRO A 1 96 ? 15.367 11.935 2.684 1.00 68.88 96 PRO A CA 1
ATOM 745 C C . PRO A 1 96 ? 15.717 12.023 1.191 1.00 68.88 96 PRO A C 1
ATOM 747 O O . PRO A 1 96 ? 15.555 13.086 0.604 1.00 68.88 96 PRO A O 1
ATOM 750 N N . ASP A 1 97 ? 16.098 10.896 0.577 1.00 73.69 97 ASP A N 1
ATOM 751 C CA . ASP A 1 97 ? 16.586 10.840 -0.811 1.00 73.69 97 ASP A CA 1
ATOM 752 C C . ASP A 1 97 ? 15.884 9.766 -1.666 1.00 73.69 97 ASP A C 1
ATOM 754 O O . ASP A 1 97 ? 16.367 9.388 -2.732 1.00 73.69 97 ASP A O 1
ATOM 758 N N . MET A 1 98 ? 14.766 9.204 -1.189 1.00 77.06 98 MET A N 1
ATOM 759 C CA . MET A 1 98 ? 14.247 7.951 -1.745 1.00 77.06 98 MET A CA 1
ATOM 760 C C . MET A 1 98 ? 12.778 7.700 -1.422 1.00 77.06 98 MET A C 1
ATOM 762 O O . MET A 1 98 ? 12.310 8.055 -0.340 1.00 77.06 98 MET A O 1
ATOM 766 N N . LEU A 1 99 ? 12.057 7.024 -2.319 1.00 69.19 99 LEU A N 1
ATOM 767 C CA . LEU A 1 99 ? 10.681 6.571 -2.074 1.00 69.19 99 LEU A CA 1
ATOM 768 C C . LEU A 1 99 ? 10.638 5.050 -1.928 1.00 69.19 99 LEU A C 1
ATOM 770 O O . LEU A 1 99 ? 11.432 4.336 -2.536 1.00 69.19 99 LEU A O 1
ATOM 774 N N . ILE A 1 100 ? 9.708 4.542 -1.124 1.00 73.56 100 ILE A N 1
ATOM 775 C CA . ILE A 1 100 ? 9.575 3.107 -0.854 1.00 73.56 100 ILE A CA 1
ATOM 776 C C . ILE A 1 100 ? 8.148 2.662 -1.178 1.00 73.56 100 ILE A C 1
ATOM 778 O O . ILE A 1 100 ? 7.172 3.232 -0.677 1.00 73.56 100 ILE A O 1
ATOM 782 N N . SER A 1 101 ? 8.050 1.610 -1.990 1.00 74.06 101 SER A N 1
ATOM 783 C CA . SER A 1 101 ? 6.828 0.853 -2.269 1.00 74.06 101 SER A CA 1
ATOM 784 C C . SER A 1 101 ? 6.971 -0.560 -1.716 1.00 74.06 101 SER A C 1
ATOM 786 O O . SER A 1 101 ? 8.049 -1.140 -1.826 1.00 74.06 101 SER A O 1
ATOM 788 N N . GLY A 1 102 ? 5.906 -1.131 -1.153 1.00 58.53 102 GLY A N 1
ATOM 789 C CA . GLY A 1 102 ? 5.910 -2.522 -0.710 1.00 58.53 102 GLY A CA 1
ATOM 790 C C . GLY A 1 102 ? 4.554 -3.200 -0.862 1.00 58.53 102 GLY A C 1
ATOM 791 O O . GLY A 1 102 ? 3.520 -2.546 -0.770 1.00 58.53 102 GLY A O 1
ATOM 792 N N . PHE A 1 103 ? 4.588 -4.509 -1.087 1.00 55.16 103 PHE A N 1
ATOM 793 C CA . PHE A 1 103 ? 3.473 -5.442 -0.999 1.00 55.16 103 PHE A CA 1
ATOM 794 C C . PHE A 1 103 ? 3.865 -6.501 0.038 1.00 55.16 103 PHE A C 1
ATOM 796 O O . PHE A 1 103 ? 4.806 -7.264 -0.164 1.00 55.16 103 PHE A O 1
ATOM 803 N N . LEU A 1 104 ? 3.183 -6.531 1.180 1.00 38.28 104 LEU A N 1
ATOM 804 C CA . LEU A 1 104 ? 3.319 -7.623 2.145 1.00 38.28 104 LEU A CA 1
ATOM 805 C C . LEU A 1 104 ? 2.470 -8.806 1.642 1.00 38.28 104 LEU A C 1
ATOM 807 O O . LEU A 1 104 ? 1.249 -8.693 1.611 1.00 38.28 104 LEU A O 1
ATOM 811 N N . GLN A 1 105 ? 3.092 -9.926 1.257 1.00 36.16 105 GLN A N 1
ATOM 812 C CA . GLN A 1 105 ? 2.408 -11.205 0.986 1.00 36.16 105 GLN A CA 1
ATOM 813 C C . GLN A 1 105 ? 2.921 -12.322 1.919 1.00 36.16 105 GLN A C 1
ATOM 815 O O . GLN A 1 105 ? 4.120 -12.352 2.213 1.00 36.16 105 GLN A O 1
ATOM 820 N N . PRO A 1 106 ? 2.067 -13.286 2.326 1.00 31.00 106 PRO A N 1
ATOM 821 C CA . PRO A 1 106 ? 2.471 -14.601 2.820 1.00 31.00 106 PRO A CA 1
ATOM 822 C C . PRO A 1 106 ? 2.372 -15.722 1.752 1.00 31.00 106 PRO A C 1
ATOM 824 O O . PRO A 1 106 ? 1.675 -15.600 0.752 1.00 31.00 106 PRO A O 1
ATOM 827 N N . LEU A 1 107 ? 3.117 -16.801 2.024 1.00 26.97 107 LEU A N 1
ATOM 828 C CA . LEU A 1 107 ? 3.501 -17.989 1.227 1.00 26.97 107 LEU A CA 1
ATOM 829 C C . LEU A 1 107 ? 2.382 -18.814 0.527 1.00 26.97 107 LEU A C 1
ATOM 831 O O . LEU A 1 107 ? 1.225 -18.738 0.937 1.00 26.97 107 LEU A O 1
ATOM 835 N N . PRO A 1 108 ? 2.735 -19.658 -0.478 1.00 32.06 108 PRO A N 1
ATOM 836 C CA . PRO A 1 108 ? 1.782 -20.404 -1.302 1.00 32.06 108 PRO A CA 1
ATOM 837 C C . PRO A 1 108 ? 1.259 -21.697 -0.647 1.00 32.06 108 PRO A C 1
ATOM 839 O O . PRO A 1 108 ? 1.942 -22.321 0.162 1.00 32.06 108 PRO A O 1
ATOM 842 N N . ASP A 1 109 ? 0.069 -22.091 -1.115 1.00 37.84 109 ASP A N 1
ATOM 843 C CA . ASP A 1 109 ? -0.637 -23.374 -0.977 1.00 37.84 109 ASP A CA 1
ATOM 844 C C . ASP A 1 109 ? -1.090 -23.805 0.430 1.00 37.84 109 ASP A C 1
ATOM 846 O O . ASP A 1 109 ? -0.302 -24.344 1.193 1.00 37.84 109 ASP A O 1
ATOM 850 N N . VAL A 1 110 ? -2.392 -23.649 0.739 1.00 28.41 110 VAL A N 1
ATOM 851 C CA . VAL A 1 110 ? -3.408 -24.735 0.805 1.00 28.41 110 VAL A CA 1
ATOM 852 C C . VAL A 1 110 ? -4.811 -24.091 0.794 1.00 28.41 110 VAL A C 1
ATOM 854 O O . VAL A 1 110 ? -5.138 -23.278 1.655 1.00 28.41 110 VAL A O 1
ATOM 857 N N . ILE A 1 111 ? -5.647 -24.462 -0.179 1.00 28.94 111 ILE A N 1
ATOM 858 C CA . ILE A 1 111 ? -7.001 -23.926 -0.425 1.00 28.94 111 ILE A CA 1
ATOM 859 C C . ILE A 1 111 ? -8.069 -24.807 0.255 1.00 28.94 111 ILE A C 1
ATOM 861 O O . ILE A 1 111 ? -7.970 -26.035 0.179 1.00 28.94 111 ILE A O 1
ATOM 865 N N . PRO A 1 112 ? -9.171 -24.222 0.761 1.00 32.25 112 PRO A N 1
ATOM 866 C CA . PRO A 1 112 ? -10.494 -24.808 0.570 1.00 32.25 112 PRO A CA 1
ATOM 867 C C . PRO A 1 112 ? -11.435 -23.850 -0.184 1.00 32.25 112 PRO A C 1
ATOM 869 O O . PRO A 1 112 ? -11.428 -22.640 0.022 1.00 32.25 112 PRO A O 1
ATOM 872 N N . VAL A 1 113 ? -12.233 -24.420 -1.091 1.00 34.75 113 VAL A N 1
ATOM 873 C CA . VAL A 1 113 ? -13.137 -23.710 -2.013 1.00 34.75 113 VAL A CA 1
ATOM 874 C C . VAL A 1 113 ? -14.375 -23.192 -1.274 1.00 34.75 113 VAL A C 1
ATOM 876 O O . VAL A 1 113 ? -15.042 -23.959 -0.580 1.00 34.75 113 VAL A O 1
ATOM 879 N N . ILE A 1 114 ? -14.712 -21.916 -1.477 1.00 39.97 114 ILE A N 1
ATOM 880 C CA . ILE A 1 114 ? -15.998 -21.311 -1.097 1.00 39.97 114 ILE A CA 1
ATOM 881 C C . ILE A 1 114 ? -16.783 -21.048 -2.398 1.00 39.97 114 ILE A C 1
ATOM 883 O O . ILE A 1 114 ? -16.181 -20.586 -3.369 1.00 39.97 114 ILE A O 1
ATOM 887 N N . PRO A 1 115 ? -18.083 -21.393 -2.471 1.00 35.81 115 PRO A N 1
ATOM 888 C CA . PRO A 1 115 ? -18.850 -21.339 -3.714 1.00 35.81 115 PRO A CA 1
ATOM 889 C C . PRO A 1 115 ? -19.092 -19.907 -4.208 1.00 35.81 115 PRO A C 1
ATOM 891 O O . PRO A 1 115 ? -19.194 -18.961 -3.425 1.00 35.81 115 PRO A O 1
ATOM 894 N N . SER A 1 116 ? -19.180 -19.770 -5.533 1.00 37.44 116 SER A N 1
ATOM 895 C CA . SER A 1 116 ? -19.275 -18.488 -6.226 1.00 37.44 116 SER A CA 1
ATOM 896 C C . SER A 1 116 ? -20.677 -17.873 -6.173 1.00 37.44 116 SER A C 1
ATOM 898 O O . SER A 1 116 ? -21.699 -18.522 -5.942 1.00 37.44 116 SER A O 1
ATOM 900 N N . ARG A 1 117 ? -20.700 -16.567 -6.440 1.00 45.34 117 ARG A N 1
ATOM 901 C CA . ARG A 1 117 ? -21.834 -15.640 -6.341 1.00 45.34 117 ARG A CA 1
ATOM 902 C C . ARG A 1 117 ? -23.028 -15.944 -7.267 1.00 45.34 117 ARG A C 1
ATOM 904 O O . ARG A 1 117 ? -24.046 -15.274 -7.141 1.00 45.34 117 ARG A O 1
ATOM 911 N N . ASP A 1 118 ? -22.921 -16.929 -8.157 1.00 43.50 118 ASP A N 1
ATOM 912 C CA . ASP A 1 118 ? -23.996 -17.312 -9.084 1.00 43.50 118 ASP A CA 1
ATOM 913 C C . ASP A 1 118 ? -24.919 -18.415 -8.529 1.00 43.50 118 ASP A C 1
ATOM 915 O O . ASP A 1 118 ? -26.028 -18.592 -9.030 1.00 43.50 118 ASP A O 1
ATOM 919 N N . GLU A 1 119 ? -24.533 -19.115 -7.454 1.00 45.03 119 GLU A N 1
ATOM 920 C CA . GLU A 1 119 ? -25.400 -20.112 -6.794 1.00 45.03 119 GLU A CA 1
ATOM 921 C C . GLU A 1 119 ? -26.387 -19.497 -5.781 1.00 45.03 119 GLU A C 1
ATOM 923 O O . GLU A 1 119 ? -27.242 -20.197 -5.239 1.00 45.03 119 GLU A O 1
ATOM 928 N N . THR A 1 120 ? -26.331 -18.185 -5.529 1.00 43.03 120 THR A N 1
ATOM 929 C CA . THR A 1 120 ? -27.144 -17.525 -4.488 1.00 43.03 120 THR A CA 1
ATOM 930 C C . THR A 1 120 ? -28.500 -16.993 -4.958 1.00 43.03 120 THR A C 1
AT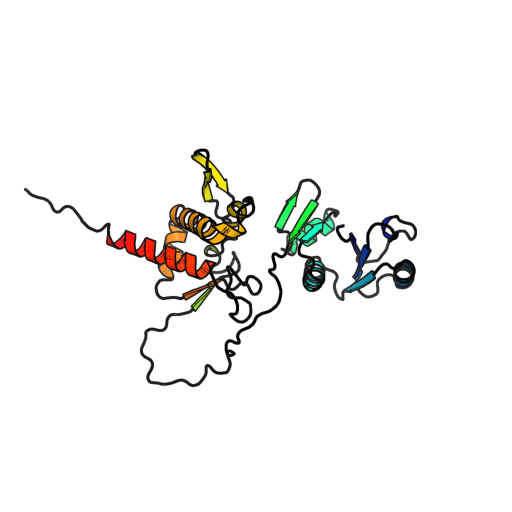OM 932 O O . THR A 1 120 ? -29.216 -16.375 -4.171 1.00 43.03 120 THR A O 1
ATOM 935 N N . PHE A 1 121 ? -28.928 -17.278 -6.192 1.00 37.34 121 PHE A N 1
ATOM 936 C CA . PHE A 1 121 ? -30.251 -16.880 -6.692 1.00 37.34 121 PHE A CA 1
ATOM 937 C C . PHE A 1 121 ? -31.217 -18.058 -6.823 1.00 37.34 121 PHE A C 1
ATOM 939 O O .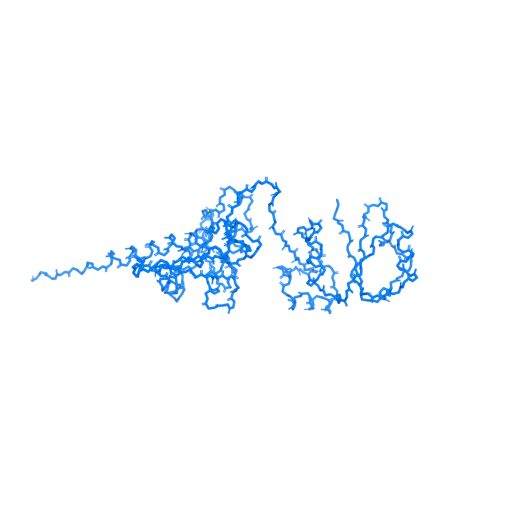 PHE A 1 121 ? -31.745 -18.341 -7.896 1.00 37.34 121 PHE A O 1
ATOM 946 N N . VAL A 1 122 ? -31.527 -18.706 -5.703 1.00 35.94 122 VAL A N 1
ATOM 947 C CA . VAL A 1 122 ? -32.828 -19.368 -5.550 1.00 35.94 122 VAL A CA 1
ATOM 948 C C . VAL A 1 122 ? -33.488 -18.760 -4.322 1.00 35.94 122 VAL A C 1
ATOM 950 O O . VAL A 1 122 ? -33.175 -19.102 -3.187 1.00 35.94 122 VAL A O 1
ATOM 953 N N . VAL A 1 123 ? -34.349 -17.775 -4.570 1.00 42.53 123 VAL A N 1
ATOM 954 C CA . VAL A 1 123 ? -35.101 -17.058 -3.538 1.00 42.53 123 VAL A CA 1
ATOM 955 C C . VAL A 1 123 ? -36.107 -18.024 -2.914 1.00 42.53 123 VAL A C 1
ATOM 957 O O . VAL A 1 123 ? -37.102 -18.380 -3.544 1.00 42.53 123 VAL A O 1
ATOM 960 N N . ASP A 1 124 ? -35.836 -18.449 -1.682 1.00 36.12 124 ASP A N 1
ATOM 961 C CA . ASP A 1 124 ? -36.792 -19.142 -0.823 1.00 36.12 124 ASP A CA 1
ATOM 962 C C . ASP A 1 124 ? -37.698 -18.093 -0.140 1.00 36.12 124 ASP A C 1
ATOM 964 O O . ASP A 1 124 ? -37.210 -17.277 0.648 1.00 36.12 124 ASP A O 1
ATOM 968 N N . PRO A 1 125 ? -39.014 -18.074 -0.420 1.00 41.81 125 PRO A N 1
ATOM 969 C CA . PRO A 1 125 ? -39.950 -17.100 0.142 1.00 41.81 125 PRO A CA 1
ATOM 970 C C . PRO A 1 125 ? -40.267 -17.312 1.637 1.00 41.81 125 PRO A C 1
ATOM 972 O O . PRO A 1 125 ? -41.169 -16.659 2.161 1.00 41.81 125 PRO A O 1
ATOM 975 N N . THR A 1 126 ? -39.565 -18.209 2.340 1.00 40.28 126 THR A N 1
ATOM 976 C CA . THR A 1 126 ? -39.757 -18.469 3.779 1.00 40.28 126 THR A CA 1
ATOM 977 C C . THR A 1 126 ? -38.803 -17.707 4.712 1.00 40.28 126 T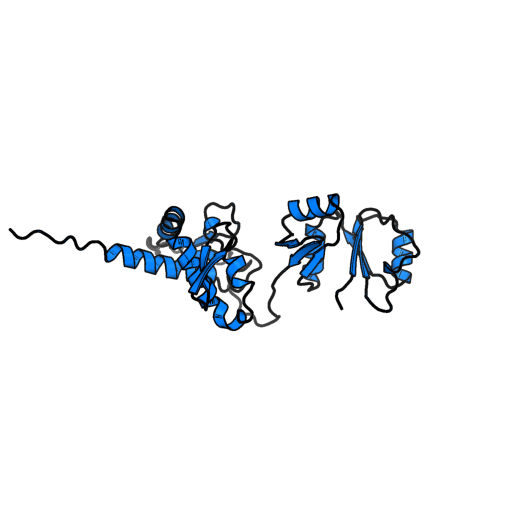HR A C 1
ATOM 979 O O . THR A 1 126 ? -38.936 -17.816 5.934 1.00 40.28 126 THR A O 1
ATOM 982 N N . VAL A 1 127 ? -37.875 -16.893 4.191 1.00 38.88 127 VAL A N 1
ATOM 983 C CA . VAL A 1 127 ? -36.889 -16.180 5.026 1.00 38.88 127 VAL A CA 1
ATOM 984 C C . VAL A 1 127 ? -37.436 -14.838 5.557 1.00 38.88 127 VAL A C 1
ATOM 986 O O . VAL A 1 127 ? -37.891 -13.974 4.815 1.00 38.88 127 VAL A O 1
ATOM 989 N N . SER A 1 128 ? -37.402 -14.708 6.888 1.00 33.41 128 SER A N 1
ATOM 990 C CA . SER A 1 128 ? -37.952 -13.651 7.763 1.00 33.41 128 SER A CA 1
ATOM 991 C C . SER A 1 128 ? -36.865 -12.594 8.127 1.00 33.41 128 SER A C 1
ATOM 993 O O . SER A 1 128 ? -35.679 -12.898 8.000 1.00 33.41 128 SER A O 1
ATOM 995 N N . PRO A 1 129 ? -37.197 -11.365 8.591 1.00 39.16 129 PRO A N 1
ATOM 996 C CA . PRO A 1 129 ? -36.514 -10.093 8.290 1.00 39.16 129 PRO A CA 1
ATOM 997 C C . PRO A 1 129 ? -35.249 -9.763 9.118 1.00 39.16 129 PRO A C 1
ATOM 999 O O . PRO A 1 129 ? -34.994 -8.603 9.433 1.00 39.16 129 PRO A O 1
ATOM 1002 N N . TYR A 1 130 ? -34.420 -10.755 9.449 1.00 38.72 130 TYR A N 1
ATOM 1003 C CA . TYR A 1 130 ? -33.074 -10.544 10.004 1.00 38.72 130 TYR A CA 1
ATOM 1004 C C . TYR A 1 130 ? -32.015 -10.658 8.901 1.00 38.72 130 TYR A C 1
ATOM 1006 O O . TYR A 1 130 ? -31.144 -11.524 8.938 1.00 38.72 130 TYR A O 1
ATOM 1014 N N . GLU A 1 131 ? -32.088 -9.789 7.894 1.00 41.94 131 GLU A N 1
ATOM 1015 C CA . GLU A 1 131 ? -31.003 -9.653 6.922 1.00 41.94 131 GLU A CA 1
ATOM 1016 C C . GLU A 1 131 ? -29.864 -8.850 7.559 1.00 41.94 131 GLU A C 1
ATOM 1018 O O . GLU A 1 131 ? -29.877 -7.620 7.591 1.00 41.94 131 GLU A O 1
ATOM 1023 N N . SER A 1 132 ? -28.859 -9.542 8.097 1.00 49.53 132 SER A N 1
ATOM 1024 C CA . SER A 1 132 ? -27.572 -8.914 8.389 1.00 49.53 132 SER A CA 1
ATOM 1025 C C . SER A 1 132 ? -26.967 -8.416 7.078 1.00 49.53 132 SER A C 1
ATOM 1027 O O . SER A 1 132 ? -26.410 -9.198 6.309 1.00 49.53 132 SER A O 1
ATOM 1029 N N . SER A 1 133 ? -27.073 -7.116 6.806 1.00 73.94 133 SER A N 1
ATOM 1030 C CA . SER A 1 133 ? -26.407 -6.515 5.653 1.00 73.94 133 SER A CA 1
ATOM 1031 C C . SER A 1 133 ? -24.887 -6.601 5.828 1.00 73.94 133 SER A C 1
ATOM 1033 O O . SER A 1 133 ? -24.349 -6.391 6.920 1.00 73.94 133 SER A O 1
ATOM 1035 N N . ILE A 1 134 ? -24.176 -6.946 4.757 1.00 74.50 134 ILE A N 1
ATOM 1036 C CA . ILE A 1 134 ? -22.712 -6.936 4.741 1.00 74.50 134 ILE A CA 1
ATOM 1037 C C . ILE A 1 134 ? -22.266 -5.531 4.335 1.00 74.50 134 ILE A C 1
ATOM 1039 O O . ILE A 1 134 ? -22.665 -5.027 3.286 1.00 74.50 134 ILE A O 1
ATOM 1043 N N . ILE A 1 135 ? -21.439 -4.899 5.165 1.00 74.50 135 ILE A N 1
ATOM 1044 C CA . ILE A 1 135 ? -20.815 -3.606 4.883 1.00 74.50 135 ILE A CA 1
ATOM 1045 C C . ILE A 1 135 ? -19.358 -3.862 4.512 1.00 74.50 135 ILE A C 1
ATOM 1047 O O . ILE A 1 135 ? -18.545 -4.256 5.350 1.00 74.50 135 ILE A O 1
ATOM 1051 N N . PHE A 1 136 ? -19.041 -3.589 3.251 1.00 71.00 136 PHE A N 1
ATOM 1052 C CA . PHE A 1 136 ? -17.680 -3.603 2.736 1.00 71.00 136 PHE A CA 1
ATOM 1053 C C . PHE A 1 136 ? -17.031 -2.232 2.940 1.00 71.00 136 PHE A C 1
ATOM 1055 O O . PHE A 1 136 ? -17.624 -1.201 2.619 1.00 71.00 136 PHE A O 1
ATOM 1062 N N . PHE A 1 137 ? -15.808 -2.211 3.462 1.00 68.31 137 PHE A N 1
ATOM 1063 C CA . PHE A 1 137 ? -14.998 -1.002 3.596 1.00 68.31 137 PHE A CA 1
ATOM 1064 C C . PHE A 1 137 ? -13.565 -1.309 3.169 1.00 68.31 137 PHE A C 1
ATOM 1066 O O . PHE A 1 137 ? -13.038 -2.346 3.531 1.00 68.31 137 PHE A O 1
ATOM 1073 N N . TYR A 1 138 ? -12.919 -0.441 2.396 1.00 62.16 138 TYR A N 1
ATOM 1074 C CA . TYR A 1 138 ? -11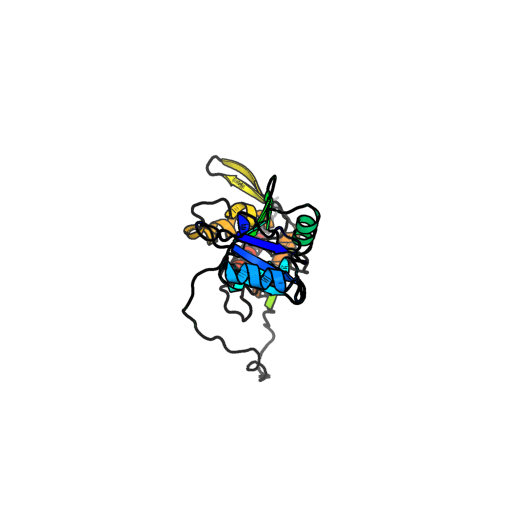.548 -0.698 1.936 1.00 62.16 138 TYR A CA 1
ATOM 1075 C C . TYR A 1 138 ? -10.752 0.596 1.863 1.00 62.16 138 TYR A C 1
ATOM 1077 O O . TYR A 1 138 ? -9.789 0.800 2.608 1.00 62.16 138 TYR A O 1
ATOM 1085 N N . LYS A 1 139 ? -11.173 1.515 0.993 1.00 54.03 139 LYS A N 1
ATOM 1086 C CA . LYS A 1 139 ? -10.429 2.743 0.761 1.00 54.03 139 LYS A CA 1
ATOM 1087 C C . LYS A 1 139 ? -10.808 3.809 1.775 1.00 54.03 139 LYS A C 1
ATOM 1089 O O . LYS A 1 139 ? -11.961 3.955 2.167 1.00 54.03 139 LYS A O 1
ATOM 1094 N N . THR A 1 140 ? -9.819 4.591 2.190 1.00 43.38 140 THR A N 1
ATOM 1095 C CA . THR A 1 140 ? -9.968 5.607 3.242 1.00 43.38 140 THR A CA 1
ATOM 1096 C C . THR A 1 140 ? -10.878 6.771 2.853 1.00 43.38 140 THR A C 1
ATOM 1098 O O . THR A 1 140 ? -11.333 7.495 3.734 1.00 43.38 140 THR A O 1
ATOM 1101 N N . TRP A 1 141 ? -11.169 6.933 1.561 1.00 39.00 141 TRP A N 1
ATOM 1102 C CA . TRP A 1 141 ? -12.062 7.956 1.017 1.00 39.00 141 TRP A CA 1
ATOM 1103 C C . TRP A 1 141 ? -13.517 7.491 0.833 1.00 39.00 141 TRP A C 1
ATOM 1105 O O . TRP A 1 141 ? -14.350 8.289 0.407 1.00 39.00 141 TRP A O 1
ATOM 1115 N N . ASP A 1 142 ? -13.838 6.232 1.147 1.00 49.75 142 ASP A N 1
ATOM 1116 C CA . ASP A 1 142 ? -15.204 5.707 1.052 1.00 49.75 142 ASP A CA 1
ATOM 1117 C C . ASP A 1 142 ? -16.058 6.079 2.278 1.00 49.75 142 ASP A C 1
ATOM 1119 O O . ASP A 1 142 ? -15.543 6.482 3.322 1.00 49.75 142 ASP A O 1
ATOM 1123 N N . LEU A 1 143 ? -17.380 5.874 2.185 1.00 54.34 143 LEU A N 1
ATOM 1124 C CA . LEU A 1 143 ? -18.358 6.164 3.251 1.00 54.34 143 LEU A CA 1
ATOM 1125 C C . LEU A 1 143 ? -17.979 5.544 4.611 1.00 54.34 143 LEU A C 1
ATOM 1127 O O . LEU A 1 143 ? -18.186 6.152 5.659 1.00 54.34 143 LEU A O 1
ATOM 1131 N N . TYR A 1 144 ? -17.387 4.348 4.582 1.00 66.44 144 TYR A N 1
ATOM 1132 C CA . TYR A 1 144 ? -16.878 3.630 5.753 1.00 66.44 144 TYR A CA 1
ATOM 1133 C C . TYR A 1 144 ? -15.343 3.579 5.796 1.00 66.44 144 TYR A C 1
ATOM 1135 O O . TYR A 1 144 ? -14.766 2.818 6.568 1.00 66.44 144 TYR A O 1
ATOM 1143 N N . GLY A 1 145 ? -14.654 4.402 5.003 1.00 62.09 145 GLY A N 1
ATOM 1144 C CA . GLY A 1 145 ? -13.195 4.418 4.888 1.00 62.09 145 GLY A CA 1
ATOM 1145 C C . GLY A 1 145 ? -12.474 4.727 6.199 1.00 62.09 145 GLY A C 1
ATOM 1146 O O . GLY A 1 145 ? -11.357 4.264 6.427 1.00 62.09 145 GLY A O 1
ATOM 1147 N N . ALA A 1 146 ? -13.141 5.419 7.124 1.00 68.56 146 ALA A N 1
ATOM 1148 C CA . ALA A 1 146 ? -12.631 5.643 8.470 1.00 68.56 146 ALA A CA 1
ATOM 1149 C C . ALA A 1 146 ? -12.579 4.367 9.338 1.00 68.56 146 ALA A C 1
ATOM 1151 O O . ALA A 1 146 ? -11.951 4.388 10.395 1.00 68.56 146 ALA A O 1
ATOM 1152 N N . LEU A 1 147 ? -13.176 3.250 8.904 1.00 72.25 147 LEU A N 1
ATOM 1153 C CA . LEU A 1 147 ? -12.999 1.931 9.521 1.00 72.25 147 LEU A CA 1
ATOM 1154 C C . LEU A 1 147 ? -11.656 1.284 9.146 1.00 72.25 147 LEU A C 1
ATOM 1156 O O . LEU A 1 147 ? -11.130 0.490 9.922 1.00 72.25 147 LEU A O 1
ATOM 1160 N N . SER A 1 148 ? -11.057 1.680 8.018 1.00 72.00 148 SER A N 1
ATOM 1161 C CA . SER A 1 148 ? -9.740 1.200 7.592 1.00 72.00 148 SER A CA 1
ATOM 1162 C C . SER A 1 148 ? -8.646 1.583 8.597 1.00 72.00 148 SER A C 1
ATOM 1164 O O . SER A 1 148 ? -8.623 2.696 9.141 1.00 72.00 148 SER A O 1
ATOM 1166 N N . ASN A 1 149 ? -7.692 0.679 8.826 1.00 69.19 149 ASN A N 1
ATOM 1167 C CA . ASN A 1 149 ? -6.497 0.938 9.637 1.00 69.19 149 ASN A CA 1
ATOM 1168 C C . ASN A 1 149 ? -5.537 1.947 8.974 1.00 69.19 149 ASN A C 1
ATOM 1170 O O . ASN A 1 149 ? -4.698 2.523 9.666 1.00 69.19 149 ASN A O 1
ATOM 1174 N N . PHE A 1 150 ? -5.692 2.205 7.671 1.00 64.06 150 PHE A N 1
ATOM 1175 C CA . PHE A 1 150 ? -4.921 3.199 6.914 1.00 64.06 150 PHE A CA 1
ATOM 1176 C C . PHE A 1 150 ? -5.490 4.621 7.009 1.00 64.06 150 PHE A C 1
ATOM 1178 O O . PHE A 1 150 ? -4.908 5.561 6.472 1.00 64.06 150 PHE A O 1
ATOM 1185 N N . SER A 1 151 ? -6.637 4.817 7.669 1.00 63.84 151 SER A N 1
ATOM 1186 C CA . SER A 1 151 ? -7.222 6.155 7.806 1.00 63.84 151 SER A CA 1
ATOM 1187 C C . SER A 1 151 ? -6.277 7.083 8.600 1.00 63.84 151 SER A C 1
ATOM 1189 O O . SER A 1 151 ? -5.786 6.635 9.645 1.00 63.84 151 SER A O 1
ATOM 1191 N N . PRO A 1 152 ? -6.084 8.354 8.197 1.00 69.50 152 PRO A N 1
ATOM 1192 C CA . PRO A 1 152 ? -5.163 9.291 8.846 1.00 69.50 152 PRO A CA 1
ATOM 1193 C C . PRO A 1 152 ? -5.758 9.851 10.151 1.00 69.50 152 PRO A C 1
ATOM 1195 O O . PRO A 1 152 ? -6.103 11.026 10.249 1.00 69.50 152 PRO A O 1
ATOM 1198 N N . HIS A 1 153 ? -5.921 8.981 11.146 1.00 72.25 153 HIS A N 1
ATOM 1199 C CA . HIS A 1 153 ? -6.410 9.315 12.480 1.00 72.25 153 HIS A CA 1
ATOM 1200 C C . HIS A 1 153 ? -5.301 9.021 13.485 1.00 72.25 153 HIS A C 1
ATOM 1202 O O . HIS A 1 153 ? -5.082 7.844 13.798 1.00 72.25 153 HIS A O 1
ATOM 1208 N N . PRO A 1 154 ? -4.604 10.062 13.970 1.00 78.56 154 PRO A N 1
ATOM 1209 C CA . PRO A 1 154 ? -3.539 9.872 14.929 1.00 78.56 154 PRO A CA 1
ATOM 1210 C C . PRO A 1 154 ? -4.013 9.166 16.201 1.00 78.56 154 PRO A C 1
ATOM 1212 O O . PRO A 1 154 ? -5.086 9.453 16.727 1.00 78.56 154 PRO A O 1
ATOM 1215 N N . ILE A 1 155 ? -3.203 8.244 16.709 1.00 79.38 155 ILE A N 1
ATOM 1216 C CA . ILE A 1 155 ? -3.477 7.505 17.944 1.00 79.38 155 ILE A CA 1
ATOM 1217 C C . ILE A 1 155 ? -2.359 7.724 18.949 1.00 79.38 155 ILE A C 1
ATOM 1219 O O . ILE A 1 155 ? -1.191 7.830 18.586 1.00 79.38 155 ILE A O 1
ATOM 1223 N N . GLN A 1 156 ? -2.725 7.771 20.223 1.00 81.81 156 GLN A N 1
ATOM 1224 C CA . GLN A 1 156 ? -1.789 7.920 21.329 1.00 81.81 156 GLN A CA 1
ATOM 1225 C C . GLN A 1 156 ? -1.669 6.592 22.065 1.00 81.81 156 GLN A C 1
ATOM 1227 O O . GLN A 1 156 ? -2.670 6.039 22.524 1.00 81.81 156 GLN A O 1
ATOM 1232 N N . ILE A 1 157 ? -0.460 6.045 22.136 1.00 82.62 157 ILE A N 1
ATOM 1233 C CA . ILE A 1 157 ? -0.207 4.759 22.780 1.00 82.62 157 ILE A CA 1
ATOM 1234 C C . ILE A 1 157 ? 0.968 4.897 23.739 1.00 82.62 157 ILE A C 1
ATOM 1236 O O . ILE A 1 157 ? 2.008 5.439 23.380 1.00 82.62 157 ILE A O 1
ATOM 1240 N N . HIS A 1 158 ? 0.780 4.377 24.950 1.00 78.94 158 HIS A N 1
ATOM 1241 C CA . HIS A 1 158 ? 1.840 4.264 25.944 1.00 78.94 158 HIS A CA 1
ATOM 1242 C C . HIS A 1 158 ? 2.802 3.132 25.577 1.00 78.94 158 HIS A C 1
ATOM 1244 O O . HIS A 1 158 ? 2.348 2.006 25.315 1.00 78.94 158 HIS A O 1
ATOM 1250 N N . ASP A 1 159 ? 4.092 3.454 25.554 1.00 72.69 159 ASP A N 1
ATOM 1251 C CA . ASP A 1 159 ? 5.188 2.502 25.376 1.00 72.69 159 ASP A CA 1
ATOM 1252 C C . ASP A 1 159 ? 5.447 1.687 26.659 1.00 72.69 159 ASP A C 1
ATOM 1254 O O . ASP A 1 159 ? 4.825 1.929 27.698 1.00 72.69 159 ASP A O 1
ATOM 1258 N N . GLU A 1 160 ? 6.353 0.712 26.593 1.00 68.88 160 GLU A N 1
ATOM 1259 C CA . GLU A 1 160 ? 6.765 -0.132 27.725 1.00 68.88 160 GLU A CA 1
ATOM 1260 C C . GLU A 1 160 ? 7.373 0.688 28.877 1.00 68.88 160 GLU A C 1
ATOM 1262 O O . GLU A 1 160 ? 7.189 0.337 30.042 1.00 68.88 160 GLU A O 1
ATOM 1267 N N . ASP A 1 161 ? 7.973 1.840 28.562 1.00 71.56 161 ASP A N 1
ATOM 1268 C CA . ASP A 1 161 ? 8.508 2.808 29.527 1.00 71.56 161 ASP A CA 1
ATOM 1269 C C . ASP A 1 161 ? 7.436 3.760 30.111 1.00 71.56 161 ASP A C 1
ATOM 1271 O O . ASP A 1 161 ? 7.722 4.585 30.978 1.00 71.56 161 ASP A O 1
ATOM 1275 N N . GLY A 1 162 ? 6.176 3.649 29.666 1.00 70.81 162 GLY A N 1
ATOM 1276 C CA . GLY A 1 162 ? 5.040 4.461 30.124 1.00 70.81 162 GLY A CA 1
ATOM 1277 C C . GLY A 1 162 ? 4.846 5.788 29.380 1.00 70.81 162 GLY A C 1
ATOM 1278 O O . GLY A 1 162 ? 3.798 6.433 29.530 1.00 70.81 162 GLY A O 1
ATOM 1279 N N . ASP A 1 163 ? 5.798 6.171 28.530 1.00 77.19 163 ASP A N 1
ATOM 1280 C CA . ASP A 1 163 ? 5.737 7.390 27.726 1.00 77.19 163 ASP A CA 1
ATOM 1281 C C . ASP A 1 163 ? 4.648 7.320 26.650 1.00 77.19 163 ASP A C 1
ATOM 1283 O O . ASP A 1 163 ? 4.446 6.305 25.983 1.00 77.19 163 ASP A O 1
ATOM 1287 N N . CYS A 1 164 ? 3.916 8.423 26.481 1.00 77.38 164 CYS A N 1
ATOM 1288 C CA . CYS A 1 164 ? 2.832 8.525 25.510 1.00 77.38 164 CYS A CA 1
ATOM 1289 C C . CYS A 1 164 ? 3.378 8.919 24.132 1.00 77.38 164 CYS A C 1
ATOM 1291 O O . CYS A 1 164 ? 3.780 10.064 23.914 1.00 77.38 164 CYS A O 1
ATOM 1293 N N . VAL A 1 165 ? 3.355 7.981 23.185 1.00 80.56 165 VAL A N 1
ATOM 1294 C CA . VAL A 1 165 ? 3.819 8.187 21.810 1.00 80.56 165 VAL A CA 1
ATOM 1295 C C . VAL A 1 165 ? 2.622 8.393 20.884 1.00 80.56 165 VAL A C 1
ATOM 1297 O O . VAL A 1 165 ? 1.643 7.645 20.926 1.00 80.56 165 VAL A O 1
ATOM 1300 N N . THR A 1 166 ? 2.692 9.420 20.033 1.00 78.38 166 THR A N 1
ATOM 1301 C CA . THR A 1 166 ? 1.655 9.711 19.031 1.00 78.38 166 THR A CA 1
ATOM 1302 C C . THR A 1 166 ? 2.040 9.117 17.677 1.00 78.38 166 THR A C 1
ATOM 1304 O O . THR A 1 166 ? 3.089 9.440 17.127 1.00 78.38 166 THR A O 1
ATOM 1307 N N . TRP A 1 167 ? 1.157 8.295 17.119 1.00 71.50 167 TRP A N 1
ATOM 1308 C CA . TRP A 1 167 ? 1.296 7.643 15.817 1.00 71.50 167 TRP A CA 1
ATOM 1309 C C . TRP A 1 167 ? 0.319 8.252 14.824 1.00 71.50 167 TRP A C 1
ATOM 1311 O O . TRP A 1 167 ? -0.816 8.531 15.189 1.00 71.50 167 TRP A O 1
ATOM 1321 N N . LEU A 1 168 ? 0.728 8.436 13.568 1.00 65.12 168 LEU A N 1
ATOM 1322 C CA . LEU A 1 168 ? -0.104 9.076 12.537 1.00 65.12 168 LEU A CA 1
ATOM 1323 C C . LEU A 1 168 ? -1.296 8.210 12.086 1.00 65.12 168 LEU A C 1
ATOM 1325 O O . LEU A 1 168 ? -2.309 8.742 11.633 1.00 65.12 168 LEU A O 1
ATOM 1329 N N . SER A 1 169 ? -1.183 6.887 12.220 1.00 61.47 169 SER A N 1
ATOM 1330 C CA . SER A 1 169 ? -2.248 5.916 11.957 1.00 61.47 169 SER A CA 1
ATOM 1331 C C . SER A 1 169 ? -2.017 4.625 12.756 1.00 61.47 169 SER A C 1
ATOM 1333 O O . SER A 1 169 ? -0.952 4.422 13.345 1.00 61.47 169 SER A O 1
ATOM 1335 N N . VAL A 1 170 ? -3.006 3.725 12.739 1.00 62.41 170 VAL A N 1
ATOM 1336 C CA . VAL A 1 170 ? -2.889 2.371 13.317 1.00 62.41 170 VAL A CA 1
ATOM 1337 C C . VAL A 1 170 ? -1.752 1.580 12.667 1.00 62.41 170 VAL A C 1
ATOM 1339 O O . VAL A 1 170 ? -1.063 0.827 13.347 1.00 62.41 170 VAL A O 1
ATOM 1342 N N . GLU A 1 171 ? -1.523 1.789 11.373 1.00 67.31 171 GLU A N 1
ATOM 1343 C CA . GLU A 1 171 ? -0.447 1.149 10.617 1.00 67.31 171 GLU A CA 1
ATOM 1344 C C . GLU A 1 171 ? 0.954 1.558 11.074 1.00 67.31 171 GLU A C 1
ATOM 1346 O O . GLU A 1 171 ? 1.800 0.693 11.311 1.00 67.31 171 GLU A O 1
ATOM 1351 N N . HIS A 1 172 ? 1.169 2.847 11.327 1.00 60.25 172 HIS A N 1
ATOM 1352 C CA . HIS A 1 172 ? 2.463 3.334 11.804 1.00 60.25 172 HIS A CA 1
ATOM 1353 C C . HIS A 1 172 ? 2.847 2.747 13.167 1.00 60.25 172 HIS A C 1
ATOM 1355 O O . HIS A 1 172 ? 4.028 2.540 13.433 1.00 60.25 172 HIS A O 1
ATOM 1361 N N . TYR A 1 173 ? 1.858 2.458 14.018 1.00 67.06 173 TYR A N 1
ATOM 1362 C CA . TYR A 1 173 ? 2.103 1.861 15.327 1.00 67.06 173 TYR A CA 1
ATOM 1363 C C . TYR A 1 173 ? 2.614 0.419 15.237 1.00 67.06 173 TYR A C 1
ATOM 1365 O O . TYR A 1 173 ? 3.502 0.039 15.998 1.00 67.06 173 TYR A O 1
ATOM 1373 N N . TYR A 1 174 ? 2.081 -0.401 14.327 1.00 66.25 174 TYR A N 1
ATOM 1374 C CA . TYR A 1 174 ? 2.470 -1.808 14.288 1.00 66.25 174 TYR A CA 1
ATOM 1375 C C . TYR A 1 174 ? 3.717 -2.108 13.454 1.00 66.25 174 TYR A C 1
ATOM 1377 O O . TYR A 1 174 ? 4.440 -3.048 13.776 1.00 66.25 174 TYR A O 1
ATOM 1385 N N . GLN A 1 175 ? 4.006 -1.330 12.407 1.00 65.62 175 GLN A N 1
ATOM 1386 C CA . GLN A 1 175 ? 5.127 -1.612 11.496 1.00 65.62 175 GLN A CA 1
ATOM 1387 C C . GLN A 1 175 ? 6.512 -1.508 12.148 1.00 65.62 175 GLN A C 1
ATOM 1389 O O . GLN A 1 175 ? 7.489 -2.024 11.613 1.00 65.62 175 GLN A O 1
ATOM 1394 N N . ILE A 1 176 ? 6.610 -0.830 13.290 1.00 62.09 176 ILE A N 1
ATOM 1395 C CA . ILE A 1 176 ? 7.872 -0.619 14.005 1.00 62.09 176 ILE A CA 1
ATOM 1396 C C . ILE A 1 176 ? 8.194 -1.723 15.025 1.00 62.09 176 ILE A C 1
ATOM 1398 O O . ILE A 1 176 ? 9.271 -1.702 15.617 1.00 62.09 176 ILE A O 1
ATOM 1402 N N . ARG A 1 177 ? 7.286 -2.683 15.247 1.00 62.31 177 ARG A N 1
ATOM 1403 C CA . ARG A 1 177 ? 7.467 -3.749 16.241 1.00 62.31 177 ARG A CA 1
ATOM 1404 C C . ARG A 1 177 ? 8.173 -4.967 15.649 1.00 62.31 177 ARG A C 1
ATOM 1406 O O . ARG A 1 177 ? 7.719 -5.552 14.670 1.00 62.31 177 ARG A O 1
ATOM 1413 N N . SER A 1 178 ? 9.260 -5.388 16.289 1.00 64.62 178 SER A N 1
ATOM 1414 C CA . SER A 1 178 ? 10.056 -6.555 15.885 1.00 64.62 178 SER A CA 1
ATOM 1415 C C . SER A 1 178 ? 9.385 -7.901 16.196 1.00 64.62 178 SER A C 1
ATOM 1417 O O . SER A 1 178 ? 9.716 -8.904 15.571 1.00 64.62 178 SER A O 1
ATOM 1419 N N . ASP A 1 179 ? 8.427 -7.933 17.124 1.00 73.25 179 ASP A N 1
ATOM 1420 C CA . ASP A 1 179 ? 7.671 -9.112 17.569 1.00 73.25 179 ASP A CA 1
ATOM 1421 C C . ASP A 1 179 ? 6.291 -9.261 16.896 1.00 73.25 179 ASP A C 1
ATOM 1423 O O . ASP A 1 179 ? 5.518 -10.155 17.253 1.00 73.25 179 ASP A O 1
ATOM 1427 N N . TRP A 1 180 ? 5.996 -8.416 15.899 1.00 71.69 180 TRP A N 1
ATOM 1428 C CA . TRP A 1 180 ? 4.686 -8.258 15.257 1.00 71.69 180 TRP A CA 1
ATOM 1429 C C . TRP A 1 180 ? 3.973 -9.571 14.927 1.00 71.69 180 TRP A C 1
ATOM 1431 O O . TRP A 1 180 ? 2.813 -9.735 15.296 1.00 71.69 180 TRP A O 1
ATOM 1441 N N . GLU A 1 181 ? 4.645 -10.530 14.287 1.00 69.12 181 GLU A N 1
ATOM 1442 C CA . GLU A 1 181 ? 3.994 -11.757 13.810 1.00 69.12 181 GLU A CA 1
ATOM 1443 C C . GLU A 1 181 ? 3.281 -12.557 14.908 1.00 69.12 181 GLU A C 1
ATOM 1445 O O . GLU A 1 181 ? 2.246 -13.172 14.642 1.00 69.12 181 GLU A O 1
ATOM 1450 N N . ASN A 1 182 ? 3.780 -12.493 16.145 1.00 73.38 182 ASN A N 1
ATOM 1451 C CA . ASN A 1 182 ? 3.222 -13.233 17.276 1.00 73.38 182 ASN A CA 1
ATOM 1452 C C . ASN A 1 182 ? 2.128 -12.461 18.026 1.00 73.38 182 ASN A C 1
ATOM 1454 O O . ASN A 1 182 ? 1.287 -13.078 18.674 1.00 73.38 182 ASN A O 1
ATOM 1458 N N . ILE A 1 183 ? 2.124 -11.127 17.942 1.00 77.44 183 ILE A N 1
ATOM 1459 C CA . ILE A 1 183 ? 1.250 -10.259 18.755 1.00 77.44 183 ILE A CA 1
ATOM 1460 C C . ILE A 1 183 ? 0.313 -9.376 17.920 1.00 77.44 183 ILE A C 1
ATOM 1462 O O . ILE A 1 183 ? -0.397 -8.523 18.456 1.00 77.44 183 ILE A O 1
ATOM 1466 N N . LYS A 1 184 ? 0.296 -9.568 16.597 1.00 74.88 184 LYS A N 1
ATOM 1467 C CA . LYS A 1 184 ? -0.388 -8.699 15.634 1.00 74.88 184 LYS A CA 1
ATOM 1468 C C . LYS A 1 184 ? -1.857 -8.435 15.936 1.00 74.88 184 LYS A C 1
ATOM 1470 O O . LYS A 1 184 ? -2.331 -7.314 15.762 1.00 74.88 184 LYS A O 1
ATOM 1475 N N . ILE A 1 185 ? -2.569 -9.447 16.431 1.00 76.75 185 ILE A N 1
ATOM 1476 C CA . ILE A 1 185 ? -3.987 -9.342 16.795 1.00 76.75 185 ILE A CA 1
ATOM 1477 C C . ILE A 1 185 ? -4.176 -8.382 17.972 1.00 76.75 185 ILE A C 1
ATOM 1479 O O . ILE A 1 185 ? -4.999 -7.471 17.887 1.00 76.75 185 ILE A O 1
ATOM 1483 N N . ASP A 1 186 ? -3.398 -8.546 19.039 1.00 79.75 186 ASP A N 1
ATOM 1484 C CA . ASP A 1 186 ? -3.533 -7.746 20.258 1.00 79.75 186 ASP A CA 1
ATOM 1485 C C . ASP A 1 186 ? -3.098 -6.297 20.034 1.00 79.75 186 ASP A C 1
ATOM 1487 O O . ASP A 1 186 ? -3.779 -5.361 20.460 1.00 79.75 186 ASP A O 1
ATOM 1491 N N . VAL A 1 187 ? -2.004 -6.100 19.294 1.00 79.50 187 VAL A N 1
ATOM 1492 C CA . VAL A 1 187 ? -1.492 -4.774 18.918 1.00 79.50 187 VAL A CA 1
ATOM 1493 C C . VAL A 1 187 ? -2.504 -4.030 18.047 1.00 79.50 187 VAL A C 1
ATOM 1495 O O . VAL A 1 187 ? -2.844 -2.883 18.351 1.00 79.50 187 VAL A O 1
ATOM 1498 N N . MET A 1 188 ? -3.044 -4.681 17.009 1.00 81.12 188 MET A N 1
ATOM 1499 C CA . MET A 1 188 ? -4.090 -4.095 16.166 1.00 81.12 188 MET A CA 1
ATOM 1500 C C . MET A 1 188 ? -5.332 -3.759 16.993 1.00 81.12 188 MET A C 1
ATOM 1502 O O . MET A 1 188 ? -5.880 -2.664 16.877 1.00 81.12 188 MET A O 1
ATOM 1506 N N . TYR A 1 189 ? -5.762 -4.668 17.871 1.00 85.31 189 TYR A N 1
ATOM 1507 C CA . TYR A 1 189 ? -6.927 -4.442 18.717 1.00 85.31 189 TYR A CA 1
ATOM 1508 C C . TYR A 1 189 ? -6.749 -3.231 19.638 1.00 85.31 189 TYR A C 1
ATOM 1510 O O . TYR A 1 189 ? -7.631 -2.373 19.706 1.00 85.31 189 TYR A O 1
ATOM 1518 N N . LYS A 1 190 ? -5.589 -3.114 20.297 1.00 85.75 190 LYS A N 1
ATOM 1519 C CA . LYS A 1 190 ? -5.238 -1.975 21.157 1.00 85.75 190 LYS A CA 1
ATOM 1520 C C . LYS A 1 190 ? -5.278 -0.660 20.376 1.00 85.75 190 LYS A C 1
ATOM 1522 O O . LYS A 1 190 ? -5.853 0.321 20.849 1.00 85.75 190 LYS A O 1
ATOM 1527 N N . ALA A 1 191 ? -4.722 -0.650 19.169 1.00 82.56 191 ALA A N 1
ATOM 1528 C CA . ALA A 1 191 ? -4.684 0.526 18.311 1.00 82.56 191 ALA A CA 1
ATOM 1529 C C . ALA A 1 191 ? -6.077 0.952 17.822 1.00 82.56 191 ALA A C 1
ATOM 1531 O O . ALA A 1 191 ? -6.418 2.135 17.881 1.00 82.56 191 ALA A O 1
ATOM 1532 N N . LEU A 1 192 ? -6.916 -0.003 17.407 1.00 84.50 192 LEU A N 1
ATOM 1533 C CA . LEU A 1 192 ? -8.310 0.259 17.043 1.00 84.50 192 LEU A CA 1
ATOM 1534 C C . LEU A 1 192 ? -9.093 0.786 18.243 1.00 84.50 192 LEU A C 1
ATOM 1536 O O . LEU A 1 192 ? -9.743 1.825 18.145 1.00 84.50 192 LEU A O 1
ATOM 1540 N N . LYS A 1 193 ? -8.991 0.127 19.401 1.00 89.19 193 LYS A N 1
ATOM 1541 C CA . LYS A 1 193 ? -9.661 0.580 20.621 1.00 89.19 193 LYS A CA 1
ATOM 1542 C C . LYS A 1 193 ? -9.256 2.010 20.972 1.00 89.19 193 LYS A C 1
ATOM 1544 O O . LYS A 1 193 ? -10.134 2.819 21.263 1.00 89.19 193 LYS A O 1
ATOM 1549 N N . CYS A 1 194 ? -7.970 2.346 20.866 1.00 86.56 194 CYS A N 1
ATOM 1550 C CA . CYS A 1 194 ? -7.475 3.707 21.061 1.00 86.56 194 CYS A CA 1
ATOM 1551 C C . CYS A 1 194 ? -8.119 4.699 20.075 1.00 86.56 194 CYS A C 1
ATOM 1553 O O . CYS A 1 194 ? -8.791 5.638 20.501 1.00 86.56 194 CYS A O 1
ATOM 1555 N N . LYS A 1 195 ? -8.017 4.438 18.766 1.00 86.25 195 LYS A N 1
ATOM 1556 C CA . LYS A 1 195 ? -8.600 5.272 17.702 1.00 86.25 195 LYS A CA 1
ATOM 1557 C C . LYS A 1 195 ? -10.078 5.576 17.949 1.00 86.25 195 LYS A C 1
ATOM 1559 O O . LYS A 1 195 ? -10.482 6.734 17.990 1.00 86.25 195 LYS A O 1
ATOM 1564 N N . PHE A 1 196 ? -10.900 4.547 18.134 1.00 89.12 196 PHE A N 1
ATOM 1565 C CA . PHE A 1 196 ? -12.340 4.746 18.298 1.00 89.12 196 PHE A CA 1
ATOM 1566 C C . PHE A 1 196 ? -12.722 5.282 19.686 1.00 89.12 196 PHE A C 1
ATOM 1568 O O . PHE A 1 196 ? -13.819 5.810 19.834 1.00 89.12 196 PHE A O 1
ATOM 1575 N N . SER A 1 197 ? -11.842 5.204 20.689 1.00 87.12 197 SER A N 1
ATOM 1576 C CA . SER A 1 197 ? -12.061 5.864 21.986 1.00 87.12 197 SER A CA 1
ATOM 1577 C C . SER A 1 197 ? -11.753 7.362 21.934 1.00 87.12 197 SER A C 1
ATOM 1579 O O . SER 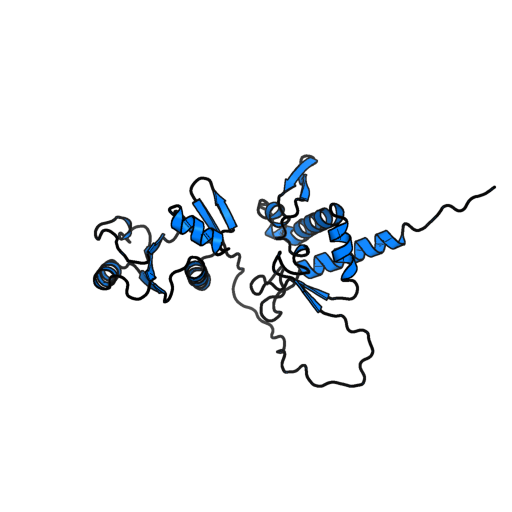A 1 197 ? -12.470 8.147 22.549 1.00 87.12 197 SER A O 1
ATOM 1581 N N . ILE A 1 198 ? -10.723 7.770 21.184 1.00 86.50 198 ILE A N 1
ATOM 1582 C CA . ILE A 1 198 ? -10.299 9.176 21.064 1.00 86.50 198 ILE A CA 1
ATOM 1583 C C . ILE A 1 198 ? -11.288 10.003 20.233 1.00 86.50 198 ILE A C 1
ATOM 1585 O O . ILE A 1 198 ? -11.483 11.185 20.510 1.00 86.50 198 ILE A O 1
ATOM 1589 N N . TYR A 1 199 ? -11.919 9.403 19.219 1.00 80.75 199 TYR A N 1
ATOM 1590 C CA . TYR A 1 199 ? -12.751 10.123 18.253 1.00 80.75 199 TYR A CA 1
ATOM 1591 C C . TYR A 1 199 ? -14.245 9.760 18.382 1.00 80.75 199 TYR A C 1
ATOM 1593 O O . TYR A 1 199 ? -14.686 8.759 17.807 1.00 80.75 199 TYR A O 1
ATOM 1601 N N . PRO A 1 200 ? -15.078 10.595 19.043 1.00 82.81 200 PRO A N 1
ATOM 1602 C CA . PRO A 1 200 ? -16.502 10.306 19.255 1.00 82.81 200 PRO A CA 1
ATOM 1603 C C . PRO A 1 200 ? -17.309 10.095 17.966 1.00 82.81 200 PRO A C 1
ATOM 1605 O O . PRO A 1 200 ? -18.225 9.272 17.923 1.00 82.81 200 PRO A O 1
ATOM 1608 N N . HIS A 1 201 ? -16.961 10.809 16.893 1.00 81.62 201 HIS A N 1
ATOM 1609 C CA . HIS A 1 201 ? -17.613 10.660 15.591 1.00 81.62 201 HIS A CA 1
ATOM 1610 C C . HIS A 1 201 ? -17.299 9.300 14.943 1.00 81.62 201 HIS A C 1
ATOM 1612 O O . HIS A 1 201 ? -18.189 8.690 14.354 1.00 81.62 201 HIS A O 1
ATOM 1618 N N . LEU A 1 202 ? -16.082 8.768 15.123 1.00 80.12 202 LEU A N 1
ATOM 1619 C CA . LEU A 1 202 ? -15.727 7.419 14.672 1.00 80.12 202 LEU A CA 1
ATOM 1620 C C . LEU A 1 202 ? -16.401 6.348 15.522 1.00 80.12 202 LEU A C 1
ATOM 1622 O O . LEU A 1 202 ? -16.884 5.359 14.975 1.00 80.12 202 LEU A O 1
ATOM 1626 N N . LYS A 1 203 ? -16.481 6.547 16.846 1.00 88.12 203 LYS A N 1
ATOM 1627 C CA . LYS A 1 203 ? -17.254 5.664 17.734 1.00 88.12 203 LYS A CA 1
ATOM 1628 C C . LYS A 1 203 ? -18.703 5.571 17.266 1.00 88.12 203 LYS A C 1
ATOM 1630 O O . LYS A 1 203 ? -19.226 4.475 17.107 1.00 88.12 203 LYS A O 1
ATOM 1635 N N . THR A 1 204 ? -19.320 6.714 16.975 1.00 81.88 204 THR A N 1
ATOM 1636 C CA . THR A 1 204 ? -20.696 6.791 16.460 1.00 81.88 204 THR A CA 1
ATOM 1637 C C . THR A 1 204 ? -20.837 6.076 15.116 1.00 81.88 204 THR A C 1
ATOM 1639 O O . THR A 1 204 ? -21.777 5.306 14.938 1.00 81.88 204 THR A O 1
ATOM 1642 N N . LEU A 1 205 ? -19.881 6.264 14.198 1.00 82.00 205 LEU A N 1
ATOM 1643 C CA . LEU A 1 205 ? -19.841 5.550 12.920 1.00 82.00 205 LEU A CA 1
ATOM 1644 C C . LEU A 1 205 ? -19.727 4.031 13.109 1.00 82.00 205 LEU A C 1
ATOM 1646 O O . LEU A 1 205 ? -20.406 3.279 12.426 1.00 82.00 205 LEU A O 1
ATOM 1650 N N . LEU A 1 206 ? -18.896 3.556 14.038 1.00 85.81 206 LEU A N 1
ATOM 1651 C CA . LEU A 1 206 ? -18.773 2.125 14.314 1.00 85.81 206 LEU A CA 1
ATOM 1652 C C . LEU A 1 206 ? -20.075 1.556 14.892 1.00 85.81 206 LEU A C 1
ATOM 1654 O O . LEU A 1 206 ? -20.522 0.487 14.476 1.00 85.81 206 LEU A O 1
ATOM 1658 N N . LEU A 1 207 ? -20.703 2.276 15.822 1.00 86.62 207 LEU A N 1
ATOM 1659 C CA . LEU A 1 207 ? -21.970 1.880 16.434 1.00 86.62 207 LEU A CA 1
ATOM 1660 C C . LEU A 1 207 ? -23.130 1.876 15.430 1.00 86.62 207 LEU A C 1
ATOM 1662 O O . LEU A 1 207 ? -23.982 0.994 15.512 1.00 86.62 207 LEU A O 1
ATOM 1666 N N . SER A 1 208 ? -23.145 2.787 14.450 1.00 84.06 208 SER A N 1
ATOM 1667 C CA . SER A 1 208 ? -24.198 2.831 13.424 1.00 84.06 208 SER A CA 1
ATOM 1668 C C . SER A 1 208 ? -24.204 1.609 12.499 1.00 84.06 208 SER A C 1
ATOM 1670 O O . SER A 1 208 ? -25.196 1.365 11.823 1.00 84.06 208 SER A O 1
ATOM 1672 N N . THR A 1 209 ? -23.135 0.806 12.506 1.00 84.75 209 THR A N 1
ATOM 1673 C CA . THR A 1 209 ? -23.065 -0.468 11.771 1.00 84.75 209 THR A CA 1
ATOM 1674 C C . THR A 1 209 ? -23.656 -1.657 12.535 1.00 84.75 209 THR A C 1
ATOM 1676 O O . THR A 1 209 ? -23.530 -2.795 12.085 1.00 84.75 209 THR A O 1
ATOM 1679 N N . ALA A 1 210 ? -24.233 -1.450 13.724 1.00 86.19 210 ALA A N 1
ATOM 1680 C CA . ALA A 1 210 ? -24.801 -2.526 14.533 1.00 86.19 210 ALA A CA 1
ATOM 1681 C C . ALA A 1 210 ? -25.821 -3.364 13.737 1.00 86.19 210 ALA A C 1
ATOM 1683 O O . ALA A 1 210 ? -26.667 -2.830 13.030 1.00 86.19 210 ALA A O 1
ATOM 1684 N N . GLY A 1 211 ? -25.723 -4.692 13.852 1.00 76.50 211 GLY A N 1
ATOM 1685 C CA . GLY A 1 211 ? -26.532 -5.638 13.069 1.00 76.50 211 GLY A CA 1
ATOM 1686 C C . GLY A 1 211 ? -25.944 -6.016 11.702 1.00 76.50 211 GLY A C 1
ATOM 1687 O O . GLY A 1 211 ? -26.354 -7.029 11.138 1.00 76.50 211 GLY A O 1
ATOM 1688 N N . SER A 1 212 ? -24.936 -5.285 11.216 1.00 80.81 212 SER A N 1
ATOM 1689 C CA . SER A 1 212 ? -24.223 -5.588 9.970 1.00 80.81 212 SER A CA 1
ATOM 1690 C C . SER A 1 212 ? -22.897 -6.317 10.207 1.00 80.81 212 SER A C 1
ATOM 1692 O O . SER A 1 212 ? -22.219 -6.116 11.230 1.00 80.81 212 SER A O 1
ATOM 1694 N N . VAL A 1 213 ? -22.498 -7.129 9.225 1.00 82.00 213 VAL A N 1
ATOM 1695 C CA . VAL A 1 213 ? -21.169 -7.757 9.160 1.00 82.00 213 VAL A CA 1
ATOM 1696 C C . VAL A 1 213 ? -20.204 -6.784 8.492 1.00 82.00 213 VAL A C 1
ATOM 1698 O O . VAL A 1 213 ? -20.460 -6.326 7.384 1.00 82.00 213 VAL A O 1
ATOM 1701 N N . LEU A 1 214 ? -19.098 -6.465 9.161 1.00 81.38 214 LEU A N 1
ATOM 1702 C CA . LEU A 1 214 ? -18.055 -5.598 8.614 1.00 81.38 214 LEU A CA 1
ATOM 1703 C C . LEU A 1 214 ? -17.010 -6.442 7.888 1.00 81.38 214 LEU A C 1
ATOM 1705 O O . LEU A 1 214 ? -16.420 -7.334 8.502 1.00 81.38 214 LEU A O 1
ATOM 1709 N N . VAL A 1 215 ? -16.763 -6.144 6.614 1.00 79.69 215 VAL A N 1
ATOM 1710 C CA . VAL A 1 215 ? -15.734 -6.795 5.796 1.00 79.69 215 VAL A CA 1
ATOM 1711 C C . VAL A 1 215 ? -14.769 -5.747 5.269 1.00 79.69 215 VAL A C 1
ATOM 1713 O O . VAL A 1 215 ? -15.163 -4.851 4.523 1.00 79.69 215 VAL A O 1
ATOM 1716 N N . GLU A 1 216 ? -13.504 -5.860 5.666 1.00 77.44 216 GLU A N 1
ATOM 1717 C CA . GLU A 1 216 ? -12.433 -5.089 5.044 1.00 77.44 216 GLU A CA 1
ATOM 1718 C C . GLU A 1 216 ? -12.239 -5.662 3.630 1.00 77.44 216 GLU A C 1
ATOM 1720 O O . GLU A 1 216 ? -11.956 -6.841 3.477 1.00 77.44 216 GLU A O 1
ATOM 1725 N N . ALA A 1 217 ? -12.515 -4.887 2.586 1.00 69.75 217 ALA A N 1
ATOM 1726 C CA . ALA A 1 217 ? -12.638 -5.375 1.213 1.00 69.75 217 ALA A CA 1
ATOM 1727 C C . ALA A 1 217 ? -11.346 -5.198 0.406 1.00 69.75 217 ALA A C 1
ATOM 1729 O O . ALA A 1 217 ? -11.395 -4.920 -0.795 1.00 69.75 217 ALA A O 1
ATOM 1730 N N . SER A 1 218 ? -10.185 -5.313 1.058 1.00 68.31 218 SER A N 1
ATOM 1731 C CA . SER A 1 218 ? -8.913 -5.376 0.355 1.00 68.31 218 SER A CA 1
ATOM 1732 C C . SER A 1 218 ? -8.850 -6.664 -0.465 1.00 68.31 218 SER A C 1
ATOM 1734 O O . SER A 1 218 ? -8.890 -7.756 0.106 1.00 68.31 218 SER A O 1
ATOM 1736 N N . PRO A 1 219 ? -8.678 -6.571 -1.795 1.00 50.59 219 PRO A N 1
ATOM 1737 C CA . PRO A 1 219 ? -8.584 -7.744 -2.657 1.00 50.59 219 PRO A CA 1
ATOM 1738 C C . PRO A 1 219 ? -7.238 -8.476 -2.532 1.00 50.59 219 PRO A C 1
ATOM 1740 O O . PRO A 1 219 ? -7.012 -9.454 -3.237 1.00 50.59 219 PRO A O 1
ATOM 1743 N N . HIS A 1 220 ? -6.324 -7.976 -1.695 1.00 53.38 220 HIS A N 1
ATOM 1744 C CA . HIS A 1 220 ? -4.953 -8.476 -1.574 1.00 53.38 220 HIS A CA 1
ATOM 1745 C C . HIS A 1 220 ? -4.555 -8.827 -0.133 1.00 53.38 220 HIS A C 1
ATOM 1747 O O . HIS A 1 220 ? -3.562 -9.521 0.063 1.00 53.38 220 HIS A O 1
ATOM 1753 N N . ASP A 1 221 ? -5.297 -8.353 0.875 1.00 60.81 221 ASP A N 1
ATOM 1754 C CA . ASP A 1 221 ? -5.008 -8.655 2.279 1.00 60.81 221 ASP A CA 1
ATOM 1755 C C . ASP A 1 221 ? -5.858 -9.843 2.733 1.00 60.81 221 ASP A C 1
ATOM 1757 O O . ASP A 1 221 ? -7.058 -9.715 2.961 1.00 60.81 221 ASP A O 1
ATOM 1761 N N . LEU A 1 222 ? -5.227 -11.011 2.853 1.00 63.22 222 LEU A N 1
ATOM 1762 C CA . LEU A 1 222 ? -5.910 -12.244 3.248 1.00 63.22 222 LEU A CA 1
ATOM 1763 C C . LEU A 1 222 ? -6.000 -12.430 4.763 1.00 63.22 222 LEU A C 1
ATOM 1765 O O . LEU A 1 222 ? -6.673 -13.345 5.226 1.00 63.22 222 LEU A O 1
ATOM 1769 N N . PHE A 1 223 ? -5.310 -11.611 5.555 1.00 70.31 223 PHE A N 1
ATOM 1770 C CA . PHE A 1 223 ? -5.323 -11.743 7.009 1.00 70.31 223 PHE A CA 1
ATOM 1771 C C . PHE A 1 223 ? -6.286 -10.727 7.627 1.00 70.31 223 PHE A C 1
ATOM 1773 O O . PHE A 1 223 ? -7.246 -11.097 8.305 1.00 70.31 223 PHE A O 1
ATOM 1780 N N . TRP A 1 224 ? -6.065 -9.438 7.382 1.00 75.31 224 TRP A N 1
ATOM 1781 C CA . TRP A 1 224 ? -6.923 -8.368 7.889 1.00 75.31 224 TRP A CA 1
ATOM 1782 C C . TRP A 1 224 ? -8.148 -8.142 7.013 1.00 75.31 224 TRP A C 1
ATOM 1784 O O . TRP A 1 224 ? -9.206 -7.821 7.563 1.00 75.31 224 TRP A O 1
ATOM 1794 N N . GLY A 1 225 ? -7.994 -8.351 5.706 1.00 70.06 225 GLY A N 1
ATOM 1795 C CA . GLY A 1 225 ? -9.021 -8.203 4.685 1.00 70.06 225 GLY A CA 1
ATOM 1796 C C . GLY A 1 225 ? -9.818 -9.464 4.396 1.00 70.06 225 GLY A C 1
ATOM 1797 O O . GLY A 1 225 ? -9.533 -10.552 4.899 1.00 70.06 225 GLY A O 1
ATOM 1798 N N . GLY A 1 226 ? -10.866 -9.286 3.603 1.00 65.94 226 GLY A N 1
ATOM 1799 C CA . GLY A 1 226 ? -11.761 -10.319 3.101 1.00 65.94 226 GLY A CA 1
ATOM 1800 C C . GLY A 1 226 ? -11.274 -10.969 1.810 1.00 65.94 226 GLY A C 1
ATOM 1801 O O . GLY A 1 226 ? -11.869 -11.956 1.403 1.00 65.94 226 GLY A O 1
ATOM 1802 N N . GLY A 1 227 ? -10.197 -10.481 1.189 1.00 53.44 227 GLY A N 1
ATOM 1803 C CA . GLY A 1 227 ? -9.709 -11.012 -0.083 1.00 53.44 227 GLY A CA 1
ATOM 1804 C C . GLY A 1 227 ? -10.598 -10.633 -1.271 1.00 53.44 227 GLY A C 1
ATOM 1805 O O . GLY A 1 227 ? -11.660 -10.023 -1.115 1.00 53.44 227 GLY A O 1
ATOM 1806 N N . ARG A 1 228 ? -10.142 -10.940 -2.488 1.00 58.25 228 ARG A N 1
ATOM 1807 C CA . ARG A 1 228 ? -10.843 -10.556 -3.728 1.00 58.25 228 ARG A CA 1
ATOM 1808 C C . ARG A 1 228 ? -12.145 -11.336 -3.906 1.00 58.25 228 ARG A C 1
ATOM 1810 O O . ARG A 1 228 ? -13.138 -10.780 -4.368 1.00 58.25 228 ARG A O 1
ATOM 1817 N N . GLU A 1 229 ? -12.115 -12.602 -3.528 1.00 56.97 229 GLU A N 1
ATOM 1818 C CA . GLU A 1 229 ? -13.162 -13.605 -3.702 1.00 56.97 229 GLU A CA 1
ATOM 1819 C C . GLU A 1 229 ? -13.778 -14.038 -2.355 1.00 56.97 229 GLU A C 1
ATOM 1821 O O . GLU A 1 229 ? -14.569 -14.979 -2.306 1.00 56.97 229 GLU A O 1
ATOM 1826 N N . GLY A 1 230 ? -13.454 -13.357 -1.247 1.00 63.12 230 GLY A N 1
ATOM 1827 C CA . GLY A 1 230 ? -13.925 -13.726 0.097 1.00 63.12 230 GLY A CA 1
ATOM 1828 C C . GLY A 1 230 ? -13.013 -14.715 0.837 1.00 63.12 230 GLY A C 1
ATOM 1829 O O . GLY A 1 230 ? -13.407 -15.272 1.860 1.00 63.12 230 GLY A O 1
ATOM 1830 N N . GLU A 1 231 ? -11.811 -14.953 0.318 1.00 64.81 231 GLU A N 1
ATOM 1831 C CA . GLU A 1 231 ? -10.809 -15.891 0.825 1.00 64.81 231 GLU A CA 1
ATOM 1832 C C . GLU A 1 231 ? -10.010 -15.362 2.029 1.00 64.81 231 GLU A C 1
ATOM 1834 O O . GLU A 1 231 ? -9.289 -16.115 2.685 1.00 64.81 231 GLU A O 1
ATOM 1839 N N . GLY A 1 232 ? -10.139 -14.072 2.340 1.00 64.44 232 GLY A N 1
ATOM 1840 C CA . GLY A 1 232 ? -9.466 -13.439 3.465 1.00 64.44 232 GLY A CA 1
ATOM 1841 C C . GLY A 1 232 ? -10.150 -13.689 4.814 1.00 64.44 232 GLY A C 1
ATOM 1842 O O . GLY A 1 232 ? -11.371 -13.791 4.940 1.00 64.44 232 GLY A O 1
ATOM 1843 N N . LEU A 1 233 ? -9.346 -13.755 5.875 1.00 73.25 233 LEU A N 1
ATOM 1844 C CA . LEU A 1 233 ? -9.787 -14.042 7.242 1.00 73.25 233 LEU A CA 1
ATOM 1845 C C . LEU A 1 233 ? -10.600 -12.896 7.860 1.00 73.25 233 LEU A C 1
ATOM 1847 O O . LEU A 1 233 ? -11.336 -13.115 8.834 1.00 73.25 233 LEU A O 1
ATOM 1851 N N . ASN A 1 234 ? -10.496 -11.690 7.292 1.00 85.38 234 ASN A N 1
ATOM 1852 C CA . ASN A 1 234 ? -11.195 -10.482 7.707 1.00 85.38 234 ASN A CA 1
ATOM 1853 C C . ASN A 1 234 ? -10.993 -10.180 9.205 1.00 85.38 234 ASN A C 1
ATOM 1855 O O . ASN A 1 234 ? -11.933 -9.819 9.924 1.00 85.38 234 ASN A O 1
ATOM 1859 N N . TYR A 1 235 ? -9.769 -10.362 9.724 1.00 80.00 235 TYR A N 1
ATOM 1860 C CA . TYR A 1 235 ? -9.482 -10.087 11.135 1.00 80.00 235 TYR A CA 1
ATOM 1861 C C . TYR A 1 235 ? -9.776 -8.631 11.503 1.00 80.00 235 TYR A C 1
ATOM 1863 O O . TYR A 1 235 ? -10.220 -8.386 12.624 1.00 80.00 235 TYR A O 1
ATOM 1871 N N . LEU A 1 236 ? -9.618 -7.669 10.584 1.00 81.12 236 LEU A N 1
ATOM 1872 C CA . LEU A 1 236 ? -9.909 -6.268 10.886 1.00 81.12 236 LEU A CA 1
ATOM 1873 C C . LEU A 1 236 ? -11.405 -6.060 11.119 1.00 81.12 236 LEU A C 1
ATOM 1875 O O . LEU A 1 236 ? -11.795 -5.519 12.155 1.00 81.12 236 LEU A O 1
ATOM 1879 N N . GLY A 1 237 ? -12.246 -6.552 10.206 1.00 82.50 237 GLY A N 1
ATOM 1880 C CA . GLY A 1 237 ? -13.697 -6.521 10.370 1.00 82.50 237 GLY A CA 1
ATOM 1881 C C . GLY A 1 237 ? -14.141 -7.213 11.661 1.00 82.50 237 GLY A C 1
ATOM 1882 O O . GLY A 1 237 ? -14.949 -6.667 12.414 1.00 82.50 237 GLY A O 1
ATOM 1883 N N . ARG A 1 238 ? -13.552 -8.372 11.989 1.00 85.00 238 ARG A N 1
ATOM 1884 C CA . ARG A 1 238 ? -13.823 -9.106 13.241 1.00 85.00 238 ARG A CA 1
ATOM 1885 C C . ARG A 1 238 ? -13.453 -8.309 14.488 1.00 85.00 238 ARG A C 1
ATOM 1887 O O . ARG A 1 238 ? -14.254 -8.247 15.420 1.00 85.00 238 ARG A O 1
ATOM 1894 N N . LEU A 1 239 ? -12.276 -7.685 14.515 1.00 85.06 239 LEU A N 1
ATOM 1895 C CA . LEU A 1 239 ? -11.843 -6.857 15.641 1.00 85.06 239 LEU A CA 1
ATOM 1896 C C . LEU A 1 239 ? -12.723 -5.613 15.805 1.00 85.06 239 LEU A C 1
ATOM 1898 O O . LEU A 1 239 ? -13.079 -5.273 16.932 1.00 85.06 239 LEU A O 1
ATOM 1902 N N . LEU A 1 240 ? -13.130 -4.972 14.707 1.00 88.06 240 LEU A N 1
ATOM 1903 C CA . LEU A 1 240 ? -14.066 -3.844 14.735 1.00 88.06 240 LEU A CA 1
ATOM 1904 C C . LEU A 1 240 ? -15.440 -4.260 15.268 1.00 88.06 240 LEU A C 1
ATOM 1906 O O . LEU A 1 240 ? -16.013 -3.557 16.096 1.00 88.06 240 LEU A O 1
ATOM 1910 N N . MET A 1 241 ? -15.955 -5.419 14.851 1.00 88.25 241 MET A N 1
ATOM 1911 C CA . MET A 1 241 ? -17.213 -5.957 15.373 1.00 88.25 241 MET A CA 1
ATOM 1912 C C . MET A 1 241 ? -17.109 -6.329 16.858 1.00 88.25 241 MET A C 1
ATOM 1914 O O . MET A 1 241 ? -18.039 -6.049 17.611 1.00 88.25 241 MET A O 1
ATOM 1918 N N . LYS A 1 242 ? -15.976 -6.892 17.303 1.00 89.38 242 LYS A N 1
ATOM 1919 C CA . LYS A 1 242 ? -15.695 -7.126 18.730 1.00 89.38 242 LYS A CA 1
ATOM 1920 C C . LYS A 1 242 ? -15.709 -5.810 19.515 1.00 89.38 242 LYS A C 1
ATOM 1922 O O . LYS A 1 242 ? -16.410 -5.708 20.517 1.00 89.38 242 LYS A O 1
ATOM 1927 N N . LEU A 1 243 ? -14.991 -4.797 19.031 1.00 90.31 243 LEU A N 1
ATOM 1928 C CA . LEU A 1 243 ? -14.918 -3.475 19.654 1.00 90.31 243 LEU A CA 1
ATOM 1929 C C . LEU A 1 243 ? -16.290 -2.781 19.703 1.00 90.31 243 LEU A C 1
ATOM 1931 O O . LEU A 1 243 ? -16.649 -2.177 20.712 1.00 90.31 243 LEU A O 1
ATOM 1935 N N . ARG A 1 244 ? -17.089 -2.911 18.636 1.00 92.31 244 ARG A N 1
ATOM 1936 C CA . ARG A 1 244 ? -18.476 -2.429 18.573 1.00 92.31 244 ARG A CA 1
ATOM 1937 C C . ARG A 1 244 ? -19.324 -3.038 19.688 1.00 92.31 244 ARG A C 1
ATOM 1939 O O . ARG A 1 244 ? -20.049 -2.307 20.357 1.00 92.31 244 ARG A O 1
ATOM 1946 N N . SER A 1 245 ? -19.222 -4.351 19.899 1.00 88.81 245 SER A N 1
ATOM 1947 C CA . SER A 1 245 ? -19.941 -5.045 20.973 1.00 88.81 245 SER A CA 1
ATOM 1948 C C . SER A 1 245 ? -19.518 -4.564 22.363 1.00 88.81 245 SER A C 1
ATOM 1950 O O . SER A 1 245 ? -20.382 -4.374 23.215 1.00 88.81 245 SER A O 1
ATOM 1952 N N . GLU A 1 246 ? -18.224 -4.302 22.590 1.00 90.12 246 GLU A N 1
ATOM 1953 C CA . GLU A 1 246 ? -17.742 -3.723 23.857 1.00 90.12 246 GLU A CA 1
ATOM 1954 C C . GLU A 1 246 ? -18.349 -2.336 24.115 1.00 90.12 246 GLU A C 1
ATOM 1956 O O . GLU A 1 246 ? -18.892 -2.087 25.191 1.00 90.12 246 GLU A O 1
ATOM 1961 N N . PHE A 1 247 ? -18.348 -1.450 23.116 1.00 89.19 247 PHE A N 1
ATOM 1962 C CA . PHE A 1 247 ? -18.921 -0.109 23.265 1.00 89.19 247 PHE A CA 1
ATOM 1963 C C . PHE A 1 247 ? -20.444 -0.091 23.435 1.00 89.19 247 PHE A C 1
ATOM 1965 O O . PHE A 1 247 ? -20.962 0.783 24.130 1.00 89.19 247 PHE A O 1
ATOM 1972 N N . LEU A 1 248 ? -21.165 -1.041 22.832 1.00 85.44 248 LEU A N 1
ATOM 1973 C CA . LEU A 1 248 ? -22.596 -1.221 23.088 1.00 85.44 248 LEU A CA 1
ATOM 1974 C C . LEU A 1 248 ? -22.843 -1.692 24.529 1.00 85.44 248 LEU A C 1
ATOM 1976 O O . LEU A 1 248 ? -23.745 -1.175 25.188 1.00 85.44 248 LEU A O 1
ATOM 1980 N N . GLY A 1 249 ? -22.007 -2.596 25.047 1.00 77.06 249 GLY A N 1
ATOM 1981 C CA . GLY A 1 249 ? -22.056 -3.042 26.441 1.00 77.06 249 GLY A CA 1
ATOM 1982 C C . GLY A 1 249 ? -21.855 -1.899 27.443 1.00 77.06 249 GLY A C 1
ATOM 1983 O O . GLY A 1 249 ? -22.668 -1.738 28.351 1.00 77.06 249 GLY A O 1
ATOM 1984 N N . GLU A 1 250 ? -20.851 -1.042 27.231 1.00 68.06 250 GLU A N 1
ATOM 1985 C CA . GLU A 1 250 ? -20.575 0.135 28.081 1.00 68.06 250 GLU A CA 1
ATOM 1986 C C . GLU A 1 250 ? -21.752 1.126 28.147 1.00 68.06 250 GLU A C 1
ATOM 1988 O O . GLU A 1 250 ? -21.983 1.759 29.180 1.00 68.06 250 GLU A O 1
ATOM 1993 N N . SER A 1 251 ? -22.520 1.255 27.058 1.00 59.03 251 SER A N 1
ATOM 1994 C CA . SER A 1 251 ? -23.684 2.152 26.999 1.00 59.03 251 SER A CA 1
ATOM 1995 C C . SER A 1 251 ? -24.886 1.659 27.815 1.00 59.03 251 SER A C 1
ATOM 1997 O O . SER A 1 251 ? -25.720 2.462 28.222 1.00 59.03 251 SER A O 1
ATOM 1999 N N . SER A 1 252 ? -24.956 0.354 28.103 1.00 53.59 252 SER A N 1
ATOM 2000 C CA . SER A 1 252 ? -26.018 -0.237 28.929 1.00 53.59 252 SER A CA 1
ATOM 2001 C C . SER A 1 252 ? -25.745 -0.116 30.435 1.00 53.59 252 SER A C 1
ATOM 2003 O O . SER A 1 252 ? -26.684 -0.058 31.225 1.00 53.59 252 SER A O 1
ATOM 2005 N N . SER A 1 253 ? -24.474 0.013 30.838 1.00 51.19 253 SER A N 1
ATOM 2006 C CA . SER A 1 253 ? -24.053 0.136 32.243 1.00 51.19 253 SER A CA 1
ATOM 2007 C C . SER A 1 253 ? -24.037 1.568 32.796 1.00 51.19 253 SER A C 1
ATOM 2009 O O . SER A 1 253 ? -23.792 1.755 33.981 1.00 51.19 253 SER A O 1
ATOM 2011 N N . SER A 1 254 ? -24.284 2.593 31.973 1.00 48.53 254 SER A N 1
ATOM 2012 C CA . SER A 1 254 ? -24.250 4.008 32.388 1.00 48.53 254 SER A CA 1
ATOM 2013 C C . SER A 1 254 ? -25.630 4.616 32.689 1.00 48.53 254 SER A C 1
ATOM 2015 O O . SER A 1 254 ? -25.750 5.832 32.823 1.00 48.53 254 SER A O 1
ATOM 2017 N N . SER A 1 255 ? -26.669 3.783 32.838 1.00 41.41 255 SER A N 1
ATOM 2018 C CA . SER A 1 255 ? -28.053 4.210 33.111 1.00 41.41 255 SER A CA 1
ATOM 2019 C C . SER A 1 255 ? -28.587 3.828 34.503 1.00 41.41 255 SER A C 1
ATOM 2021 O O . SER A 1 255 ? -29.790 3.672 34.679 1.00 41.41 255 SER A O 1
ATOM 2023 N N . GLU A 1 256 ? -27.732 3.740 35.527 1.00 39.06 256 GLU A N 1
ATOM 2024 C CA . GLU A 1 256 ? -28.190 3.813 36.925 1.00 39.06 256 GLU A CA 1
ATOM 2025 C C . GLU A 1 256 ? -28.086 5.258 37.430 1.00 39.06 256 GLU A C 1
ATOM 2027 O O . GLU A 1 256 ? -27.072 5.708 37.960 1.00 39.06 256 GLU A O 1
ATOM 2032 N N . THR A 1 257 ? -29.166 6.018 37.251 1.00 40.78 257 THR A N 1
ATOM 2033 C CA . THR A 1 257 ? -29.416 7.230 38.041 1.00 40.78 257 THR A CA 1
ATOM 2034 C C . THR A 1 257 ? -29.542 6.863 39.523 1.00 40.78 257 THR A C 1
ATOM 2036 O O . THR A 1 257 ? -30.402 6.038 39.847 1.00 40.78 257 THR A O 1
ATOM 2039 N N . PRO A 1 258 ? -28.809 7.507 40.452 1.00 41.88 258 PRO A N 1
ATOM 2040 C CA . PRO A 1 258 ? -29.170 7.450 41.856 1.00 41.88 258 PRO A CA 1
ATOM 2041 C C . PRO A 1 258 ? -30.452 8.264 42.037 1.00 41.88 258 PRO A C 1
ATOM 2043 O O . PRO A 1 258 ? -30.453 9.495 41.995 1.00 41.88 258 PRO A O 1
ATOM 2046 N N . SER A 1 259 ? -31.567 7.550 42.180 1.00 38.28 259 SER A N 1
ATOM 2047 C CA . SER A 1 259 ? -32.835 8.130 42.597 1.00 38.28 259 SER A CA 1
ATOM 2048 C C . SER A 1 259 ? -32.717 8.588 44.053 1.00 38.28 259 SER A C 1
ATOM 2050 O O . SER A 1 259 ? -32.214 7.866 44.911 1.00 38.28 259 SER A O 1
ATOM 2052 N N . LEU A 1 260 ? -33.160 9.820 44.288 1.00 51.34 260 LEU A N 1
ATOM 2053 C CA . LEU A 1 260 ? -33.170 10.546 45.558 1.00 51.34 260 LEU A CA 1
ATOM 2054 C C . LEU A 1 260 ? -33.779 9.741 46.718 1.00 51.34 260 LEU A C 1
ATOM 2056 O O . LEU A 1 260 ? -34.807 9.087 46.544 1.00 51.34 260 LEU A O 1
ATOM 2060 N N . THR A 1 261 ? -33.256 9.950 47.928 1.00 44.88 261 THR A N 1
ATOM 2061 C CA . THR A 1 261 ? -34.049 9.795 49.158 1.00 44.88 261 THR A CA 1
ATOM 2062 C C . THR A 1 261 ? -33.888 11.027 50.046 1.00 44.88 261 THR A C 1
ATOM 2064 O O . THR A 1 261 ? -32.812 11.248 50.590 1.00 44.88 261 THR A O 1
ATOM 2067 N N . VAL A 1 262 ? -34.997 11.778 50.083 1.00 48.19 262 VAL A N 1
ATOM 2068 C CA . VAL A 1 262 ? -35.634 12.565 51.165 1.00 48.19 262 VAL A CA 1
ATOM 2069 C C . VAL A 1 262 ? -34.767 13.476 52.028 1.00 48.19 262 VAL A C 1
ATOM 2071 O O . VAL A 1 262 ? -33.994 12.964 52.862 1.00 48.19 262 VAL A O 1
#

Radius of gyration: 24.75 Å; chains: 1; bounding box: 69×40×83 Å

pLDDT: mean 72.14, std 17.44, range [26.97, 96.44]

InterPro domains:
  IPR002734 Bacterial bifunctional deaminase-reductase, C-terminal [PF01872] (2-93)
  IPR012816 NADAR [PF08719] (178-247)
  IPR012816 NADAR [TIGR02464] (177-246)
  IPR012816 NADAR [cd15457] (133-244)
  IPR024072 Dihydrofolate reductase-like domain superfamily [G3DSA:3.40.430.10] (1-95)
  IPR024072 Dihydrofolate reductase-like domain superfamily [SSF53597] (2-93)
  IPR037238 YbiA-like superfamily [G3DSA:1.10.357.40] (126-176)
  IPR037238 YbiA-like superfamily [G3DSA:1.10.357.40] (177-254)
  IPR037238 YbiA-like superfamily [SSF143990] (122-249)
  IPR050765 Riboflavin Biosynthesis HTP Reductase [PTHR38011] (2-94)

Sequence (262 aa):
MPMRIVMTQTLDLPEEANLWDMSEVSTIVVTQRGARRSFQKLLASKGVEVVEFDILTPREVMEYFHDRGYLSILWECGGTLAASAISSGVIHKVGPDMLISGFLQPLPDVIPVIPSRDETFVVDPTVSPYESSIIFFYKTWDLYGALSNFSPHPIQIHDEDGDCVTWLSVEHYYQIRSDWENIKIDVMYKALKCKFSIYPHLKTLLLSTAGSVLVEASPHDLFWGGGREGEGLNYLGRLLMKLRSEFLGESSSSSETPSLTV

Organism: Vigna mungo (NCBI:txid3915)

Foldseek 3Di:
DDAAEAEDAAPPDDLDDPQLQPPPHAYEYEYEPPHPPVSCVSSVVSVHHYHYDPDRALVVVVVVVVVVVDFKDKDQDDPVNVVRNVVVVQFPDDDPRITMGGHDDDDDDDDDDDDAPPVPPPDDPPDDPLPQAADEEADCPDPLNVLDQPHQQWFWDQDPVRDTDIDRTLVRQQVPDPCCVVCVLVSSLVRSLRRLVVDVVSVVVLLVSPSHQYAHDDLRAQECGLHPRRNRPVSSSVSSVVSSVVVVVVVVVPPDDPDDDD

Secondary structure (DSSP, 8-state):
-PPEEEEESS----SS-GGG-TTTS-EEEEEETTS-HHHHHHHHHTT-EEEEESS--HHHHHHHHHHTT--EEEE---HHHHHHHHHHT---EE-SS-EEEE---PPP--------TTTT----TT--S----EEEE-STTSTTGGGSTTS---EEEE-TTS-EEEESSHHHHHTT-TTHHHHHHHHHHHHHHHHHHH-HHHHHHHHHTTTSEEEE--SS-SSSS--SSS-S--HHHHHHHHHHHHHHHHHHTT--------